Protein AF-0000000066915103 (afdb_homodimer)

Secondary structure (DSSP, 8-state):
----------------------EEEEEEEEEEEEETTEEPPS-EEEEEE---TTSPPEEEEEEE--TTSEEEEEEEEEESSPP-EEEEEEE-TT-SS-SEEEEEEEEPPGGG-B-TTS---EEEEEEETTSB-TT-EEEEEEEEPPGGG----SS--------/----------------------EEEEEEEEEEEEETTEEPPS-EEEEEE---TTSPPEEEEEEE--TTSEEEEEEEEEESSPP-EEEEEEE-TT-SS-SEEEEEEEEPPGGG-B-TTS---EEEEEEETTSB-TT-EEEEEEEEPPSTT-----S--------

pLDDT: mean 79.09, std 23.58, range [14.45, 98.88]

Solvent-accessible surface area (backbone atoms only — not comparable to full-atom values): 18703 Å² total; per-residue (Å²): 135,86,80,81,73,72,77,74,69,75,75,71,71,72,69,70,70,72,71,76,61,63,39,71,43,17,41,27,37,31,36,30,37,26,38,92,91,35,52,39,58,63,30,44,36,37,36,33,33,58,53,65,87,86,50,72,62,43,81,36,37,75,48,49,21,37,88,72,5,37,38,7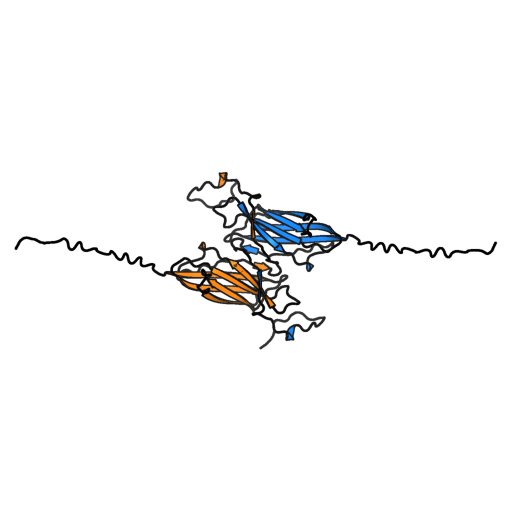0,50,60,29,59,49,76,34,71,58,83,78,47,43,32,39,38,38,37,38,56,59,86,41,86,86,49,51,41,14,40,33,39,37,38,36,53,58,68,88,46,54,38,52,72,88,56,91,54,64,44,62,48,36,35,36,28,54,52,50,36,39,61,70,12,48,49,81,35,69,89,52,55,58,75,68,77,76,66,59,80,78,91,84,87,78,91,76,89,76,94,138,137,83,82,78,72,71,79,75,65,75,76,69,70,70,71,69,70,72,70,76,61,64,41,71,42,19,41,27,36,33,37,28,36,27,39,92,90,35,51,38,58,63,30,44,34,37,37,33,34,59,52,64,85,87,50,73,62,44,80,36,39,78,46,50,22,38,88,72,5,37,39,72,50,60,29,59,49,75,34,72,60,84,76,46,42,32,39,37,38,38,39,56,58,86,40,85,85,49,50,40,14,42,33,39,36,37,36,53,58,67,85,46,53,38,52,72,89,56,93,56,66,45,62,48,35,35,34,27,53,50,49,36,40,62,71,13,48,48,83,35,68,88,52,54,57,74,64,75,76,65,58,81,80,91,85,84,75,92,70,86,67,93,84

Nearest PDB structures (foldseek):
  5izr-assembly2_B  TM=4.260E-01  e=1.790E-01  Homo sapiens
  5ixc-assembly1_A  TM=4.230E-01  e=2.007E-01  Homo sapiens
  5ixc-assembly2_B  TM=4.228E-01  e=3.171E-01  Homo sapiens
  5izr-assembly4_D  TM=4.184E-01  e=2.671E-01  Homo sapiens
  5izr-assembly3_C  TM=4.172E-01  e=3.555E-01  Homo sapiens

Organism: Strongyloides stercoralis (NCBI:txid6248)

InterPro domains:
  IPR001534 Transthyretin-like [PF01060] (30-109)
  IPR001534 Transthyretin-like [PTHR21700] (9-145)
  IPR038479 Transthyretin-like superfamily [G3DSA:2.60.40.3330] (23-137)

Sequence (326 aa):
MFLILFLIHHFFMIISSNNNTTKLQAVGAKGKLMCSGLPIVNAKIKLVDVDIYPDKNDLLGITTTDEDGFFEIRGATVEEMKIEPILKIYHHCGNVRNTCARKATFHIPSKYIHDVSKKLYFDIGTINMEIGFKNVEEKDCRHKRSLERINFKSGSYLFYDDIMFLILFLIHHFFMIISSNNNTTKLQAVGAKGKLMCSGLPIVNAKIKLVDVDIYPDKNDLLGITTTDEDGFFEIRGATVEEMKIEPILKIYHHCGNVRNTCARKATFHIPSKYIHDVSKKLYFDIGTINMEIGFKNVEEKDCRHKRSLERINFKSGSYLFYDDI

Structure (mmCIF, N/CA/C/O backbone):
data_AF-0000000066915103-model_v1
#
loop_
_entity.id
_entity.type
_entity.pdbx_description
1 polymer 'Transthyretin-like family protein'
#
loop_
_atom_site.group_PDB
_atom_site.id
_atom_site.type_symbol
_atom_site.label_atom_id
_atom_site.label_alt_id
_atom_site.label_comp_id
_atom_site.label_asym_id
_atom_site.label_entity_id
_atom_site.label_seq_id
_atom_site.pdbx_PDB_ins_code
_atom_site.Cartn_x
_atom_site.Cartn_y
_atom_site.Cartn_z
_atom_site.occupancy
_atom_site.B_iso_or_equiv
_atom_site.auth_seq_id
_atom_site.auth_comp_id
_atom_site.auth_asym_id
_atom_site.auth_atom_id
_atom_site.pdbx_PDB_model_num
ATOM 1 N N . MET A 1 1 ? 23.969 48.438 66.5 1 36.12 1 MET A N 1
ATOM 2 C CA . MET A 1 1 ? 22.953 48.562 65.5 1 36.12 1 MET A CA 1
ATOM 3 C C . MET A 1 1 ? 23.531 48.312 64.125 1 36.12 1 MET A C 1
ATOM 5 O O . MET A 1 1 ? 23.281 49.094 63.156 1 36.12 1 MET A O 1
ATOM 9 N N . PHE A 1 2 ? 24.797 47.594 63.906 1 43.31 2 PHE A N 1
ATOM 10 C CA . PHE A 1 2 ? 25.344 47.125 62.625 1 43.31 2 PHE A CA 1
ATOM 11 C C . PHE A 1 2 ? 24.281 46.406 61.812 1 43.31 2 PHE A C 1
ATOM 13 O O . PHE A 1 2 ? 23.391 45.75 62.375 1 43.31 2 PHE A O 1
ATOM 20 N N . LEU A 1 3 ? 24.109 46.812 60.469 1 41.88 3 LEU A N 1
ATOM 21 C CA . LEU A 1 3 ? 23.453 46.594 59.188 1 41.88 3 LEU A CA 1
ATOM 22 C C . LEU A 1 3 ? 23.625 45.156 58.719 1 41.88 3 LEU A C 1
ATOM 24 O O . LEU A 1 3 ? 24.75 44.719 58.406 1 41.88 3 LEU A O 1
ATOM 28 N N . ILE A 1 4 ? 23.031 44.156 59.344 1 46.78 4 ILE A N 1
ATOM 29 C CA . ILE A 1 4 ? 22.656 42.875 58.75 1 46.78 4 ILE A CA 1
ATOM 30 C C . ILE A 1 4 ? 22.062 43.125 57.344 1 46.78 4 ILE A C 1
ATOM 32 O O . ILE A 1 4 ? 20.906 43.531 57.219 1 46.78 4 ILE A O 1
ATOM 36 N N . LEU A 1 5 ? 22.703 43.938 56.5 1 44.06 5 LEU A N 1
ATOM 37 C CA . LEU A 1 5 ? 22.344 43.875 55.094 1 44.06 5 LEU A CA 1
ATOM 38 C C . LEU A 1 5 ? 22.391 42.469 54.562 1 44.06 5 LEU A C 1
ATOM 40 O O . LEU A 1 5 ? 23.469 41.875 54.375 1 44.06 5 LEU A O 1
ATOM 44 N N . PHE A 1 6 ? 21.656 41.531 55.156 1 45.53 6 PHE A N 1
ATOM 45 C CA . PHE A 1 6 ? 21.344 40.25 54.531 1 45.53 6 PHE A CA 1
ATOM 46 C C . PHE A 1 6 ? 21.047 40.438 53.031 1 45.53 6 PHE A C 1
ATOM 48 O O . PHE A 1 6 ? 20.188 41.25 52.688 1 45.53 6 PHE A O 1
ATOM 55 N N . LEU A 1 7 ? 22 40.125 52.125 1 46.38 7 LEU A N 1
ATOM 56 C CA . LEU A 1 7 ? 21.969 39.812 50.719 1 46.38 7 LEU A CA 1
ATOM 57 C C . LEU A 1 7 ? 20.734 39 50.344 1 46.38 7 LEU A C 1
ATOM 59 O O . LEU A 1 7 ? 20.594 37.844 50.781 1 46.38 7 LEU A O 1
ATOM 63 N N . ILE A 1 8 ? 19.516 39.531 50.438 1 47.72 8 ILE A N 1
ATOM 64 C CA . ILE A 1 8 ? 18.453 39 49.594 1 47.72 8 ILE A CA 1
ATOM 65 C C . ILE A 1 8 ? 19.016 38.656 48.219 1 47.72 8 ILE A C 1
ATOM 67 O O . ILE A 1 8 ? 19.359 39.562 47.438 1 47.72 8 ILE A O 1
ATOM 71 N N . HIS A 1 9 ? 19.984 37.719 48.125 1 48.88 9 HIS A N 1
ATOM 72 C CA . HIS A 1 9 ? 20.203 37.094 46.844 1 48.88 9 HIS A CA 1
ATOM 73 C C . HIS A 1 9 ? 18.875 36.875 46.094 1 48.88 9 HIS A C 1
ATOM 75 O O . HIS A 1 9 ? 17.984 36.219 46.594 1 48.88 9 HIS A O 1
ATOM 81 N N . HIS A 1 10 ? 18.391 37.906 45.406 1 47.41 10 HIS A N 1
ATOM 82 C CA . HIS A 1 10 ? 17.438 37.781 44.312 1 47.41 10 HIS A CA 1
ATOM 83 C C . HIS A 1 10 ? 17.672 36.5 43.531 1 47.41 10 HIS A C 1
ATOM 85 O O . HIS A 1 10 ? 18.656 36.375 42.781 1 47.41 10 HIS A O 1
ATOM 91 N N . PHE A 1 11 ? 17.438 35.312 44.125 1 48.38 11 PHE A N 1
ATOM 92 C CA . PHE A 1 11 ? 17.141 34.156 43.25 1 48.38 11 PHE A CA 1
ATOM 93 C C . PHE A 1 11 ? 16.25 34.594 42.094 1 48.38 11 PHE A C 1
ATOM 95 O O . PHE A 1 11 ? 15.039 34.75 42.281 1 48.38 11 PHE A O 1
ATOM 102 N N . PHE A 1 12 ? 16.734 35.5 41.25 1 45.34 12 PHE A N 1
ATOM 103 C CA . PHE A 1 12 ? 16.125 35.625 39.906 1 45.34 12 PHE A CA 1
ATOM 104 C C . PHE A 1 12 ? 15.836 34.219 39.344 1 45.34 12 PHE A C 1
ATOM 106 O O . PHE A 1 12 ? 16.75 33.531 38.906 1 45.34 12 PHE A O 1
ATOM 113 N N . MET A 1 13 ? 14.922 33.469 39.938 1 46.75 13 MET A N 1
ATOM 114 C CA . MET A 1 13 ? 14.32 32.406 39.156 1 46.75 13 MET A CA 1
ATOM 115 C C . MET A 1 13 ? 14.062 32.844 37.719 1 46.75 13 MET A C 1
ATOM 117 O O . MET A 1 13 ? 13.211 33.719 37.469 1 46.75 13 MET A O 1
ATOM 121 N N . ILE A 1 14 ? 15.062 33 36.938 1 50.22 14 ILE A N 1
ATOM 122 C CA . ILE A 1 14 ? 14.844 33 35.469 1 50.22 14 ILE A CA 1
ATOM 123 C C . ILE A 1 14 ? 13.828 31.922 35.094 1 50.22 14 ILE A C 1
ATOM 125 O O . ILE A 1 14 ? 14.102 30.719 35.25 1 50.22 14 ILE A O 1
ATOM 129 N N . ILE A 1 15 ? 12.602 32.062 35.531 1 49.97 15 ILE A N 1
ATOM 130 C CA . ILE A 1 15 ? 11.594 31.312 34.781 1 49.97 15 ILE A CA 1
ATOM 131 C C . ILE A 1 15 ? 11.891 31.375 33.281 1 49.97 15 ILE A C 1
ATOM 133 O O . ILE A 1 15 ? 11.742 32.438 32.656 1 49.97 15 ILE A O 1
ATOM 137 N N . SER A 1 16 ? 12.977 30.812 32.844 1 48.44 16 SER A N 1
ATOM 138 C CA . SER A 1 16 ? 12.969 30.516 31.422 1 48.44 16 SER A CA 1
ATOM 139 C C . SER A 1 16 ? 11.617 29.984 30.969 1 48.44 16 SER A C 1
ATOM 141 O O . SER A 1 16 ? 11.203 28.891 31.375 1 48.44 16 SER A O 1
ATOM 143 N N . SER A 1 17 ? 10.648 30.875 30.906 1 46.75 17 SER A N 1
ATOM 144 C CA . SER A 1 17 ? 9.492 30.469 30.109 1 46.75 17 SER A CA 1
ATOM 145 C C . SER A 1 17 ? 9.93 29.734 28.844 1 46.75 17 SER A C 1
ATOM 147 O O . SER A 1 17 ? 10.484 30.344 27.938 1 46.75 17 SER A O 1
ATOM 149 N N . ASN A 1 18 ? 10.57 28.656 28.969 1 48.94 18 ASN A N 1
ATOM 150 C CA . ASN A 1 18 ? 10.578 27.844 27.766 1 48.94 18 ASN A CA 1
ATOM 151 C C . ASN A 1 18 ? 9.258 27.953 27 1 48.94 18 ASN A C 1
ATOM 153 O O . ASN A 1 18 ? 8.234 27.438 27.453 1 48.94 18 ASN A O 1
ATOM 157 N N . ASN A 1 19 ? 8.898 29.062 26.5 1 48.53 19 ASN A N 1
ATOM 158 C CA . ASN A 1 19 ? 7.785 29.234 25.578 1 48.53 19 ASN A CA 1
ATOM 159 C C . ASN A 1 19 ? 7.688 28.062 24.609 1 48.53 19 ASN A C 1
ATOM 161 O O . ASN A 1 19 ? 8.445 28 23.641 1 48.53 19 ASN A O 1
ATOM 165 N N . ASN A 1 20 ? 7.582 26.906 25.109 1 56.31 20 ASN A N 1
ATOM 166 C CA . ASN A 1 20 ? 7.18 25.859 24.172 1 56.31 20 ASN A CA 1
ATOM 167 C C . ASN A 1 20 ? 6.09 26.344 23.219 1 56.31 20 ASN A C 1
ATOM 169 O O . ASN A 1 20 ? 4.938 26.531 23.625 1 56.31 20 ASN A O 1
ATOM 173 N N . THR A 1 21 ? 6.344 27.172 22.234 1 73.56 21 THR A N 1
ATOM 174 C CA . THR A 1 21 ? 5.398 27.812 21.312 1 73.56 21 THR A CA 1
ATOM 175 C C . THR A 1 21 ? 4.762 26.797 20.391 1 73.56 21 THR A C 1
ATOM 177 O O . THR A 1 21 ? 5.457 25.953 19.812 1 73.56 21 THR A O 1
ATOM 180 N N . THR A 1 22 ? 3.484 26.547 20.594 1 83.69 22 THR A N 1
ATOM 181 C CA . THR A 1 22 ? 2.664 25.766 19.672 1 83.69 22 THR A CA 1
ATOM 182 C C . THR A 1 22 ? 2.732 26.359 18.266 1 83.69 22 THR A C 1
ATOM 184 O O . THR A 1 22 ? 2.936 27.562 18.094 1 83.69 22 THR A O 1
ATOM 187 N N . LYS A 1 23 ? 2.936 25.484 17.328 1 89.94 23 LYS A N 1
ATOM 188 C CA . LYS A 1 23 ? 2.959 25.875 15.922 1 89.94 23 LYS A CA 1
ATOM 189 C C . LYS A 1 23 ? 1.813 25.234 15.156 1 89.94 23 LYS A C 1
ATOM 191 O O . LYS A 1 23 ? 1.472 24.078 15.398 1 89.94 23 LYS A O 1
ATOM 196 N N . LEU A 1 24 ? 1.21 26.078 14.25 1 94.31 24 LEU A N 1
ATOM 197 C CA . LEU A 1 24 ? 0.222 25.531 13.32 1 94.31 24 LEU A CA 1
ATOM 198 C C . LEU A 1 24 ? 0.896 24.719 12.227 1 94.31 24 LEU A C 1
ATOM 200 O O . LEU A 1 24 ? 1.775 25.219 11.523 1 94.31 24 LEU A O 1
ATOM 204 N N . GLN A 1 25 ? 0.559 23.438 12.141 1 95.62 25 GLN A N 1
ATOM 205 C CA . GLN A 1 25 ? 1.141 22.516 11.172 1 95.62 25 GLN A CA 1
ATOM 206 C C . GLN A 1 25 ? 0.065 21.922 10.273 1 95.62 25 GLN A C 1
ATOM 208 O O . GLN A 1 25 ? -0.975 21.469 10.758 1 95.62 25 GLN A O 1
ATOM 213 N N . ALA A 1 26 ? 0.309 21.969 8.945 1 97.38 26 ALA A N 1
ATOM 214 C CA . ALA A 1 26 ? -0.644 21.453 7.965 1 97.38 26 ALA A CA 1
ATOM 215 C C . ALA A 1 26 ? -0.071 20.266 7.215 1 97.38 26 ALA A C 1
ATOM 217 O O . ALA A 1 26 ? 1.149 20.109 7.125 1 97.38 26 ALA A O 1
ATOM 218 N N . VAL A 1 27 ? -0.983 19.453 6.738 1 97.88 27 VAL A N 1
ATOM 219 C CA . VAL A 1 27 ? -0.622 18.312 5.91 1 97.88 27 VAL A CA 1
ATOM 220 C C . VAL A 1 27 ? -1.77 17.984 4.957 1 97.88 27 VAL A C 1
ATOM 222 O O . VAL A 1 27 ? -2.939 18.156 5.301 1 97.88 27 VAL A O 1
ATOM 225 N N . GLY A 1 28 ? -1.438 17.547 3.758 1 97.81 28 GLY A N 1
ATOM 226 C CA . GLY A 1 28 ? -2.398 17.109 2.76 1 97.81 28 GLY A CA 1
ATOM 227 C C . GLY A 1 28 ? -2.012 15.805 2.092 1 97.81 28 GLY A C 1
ATOM 228 O O . GLY A 1 28 ? -0.837 15.438 2.08 1 97.81 28 GLY A O 1
ATOM 229 N N . ALA A 1 29 ? -2.959 15.148 1.607 1 98.5 29 ALA A N 1
ATOM 230 C CA . ALA A 1 29 ? -2.74 13.906 0.868 1 98.5 29 ALA A CA 1
ATOM 231 C C . ALA A 1 29 ? -3.76 13.75 -0.257 1 98.5 29 ALA A C 1
ATOM 233 O O . ALA A 1 29 ? -4.855 14.32 -0.195 1 98.5 29 ALA A O 1
ATOM 234 N N . LYS A 1 30 ? -3.373 13.047 -1.257 1 98.75 30 LYS A N 1
ATOM 235 C CA . LYS A 1 30 ? -4.266 12.734 -2.369 1 98.75 30 LYS A CA 1
ATOM 236 C C . LYS A 1 30 ? -3.926 11.383 -2.986 1 98.75 30 LYS A C 1
ATOM 238 O O . LYS A 1 30 ? -2.873 10.805 -2.697 1 98.75 30 LYS A O 1
ATOM 243 N N . GLY A 1 31 ? -4.805 10.875 -3.777 1 98.75 31 GLY A N 1
ATOM 244 C CA . GLY A 1 31 ? -4.59 9.617 -4.473 1 98.75 31 GLY A CA 1
ATOM 245 C C . GLY A 1 31 ? -5.848 9.078 -5.121 1 98.75 31 GLY A C 1
ATOM 246 O O . GLY A 1 31 ? -6.887 9.734 -5.125 1 98.75 31 GLY A O 1
ATOM 247 N N . LYS A 1 32 ? -5.652 7.926 -5.738 1 98.88 32 LYS A N 1
ATOM 248 C CA . LYS A 1 32 ? -6.746 7.215 -6.391 1 98.88 32 LYS A CA 1
ATOM 249 C C . LYS A 1 32 ? -6.824 5.766 -5.914 1 98.88 32 LYS A C 1
ATOM 251 O O . LYS A 1 32 ? -5.805 5.078 -5.832 1 98.88 32 LYS A O 1
ATOM 256 N N . LEU A 1 33 ? -8.016 5.375 -5.582 1 98.62 33 LEU A N 1
ATOM 257 C CA . LEU A 1 33 ? -8.25 4.016 -5.109 1 98.62 33 LEU A CA 1
ATOM 258 C C . LEU A 1 33 ? -9.039 3.211 -6.137 1 98.62 33 LEU A C 1
ATOM 260 O O . LEU A 1 33 ? -10.078 3.67 -6.629 1 98.62 33 LEU A O 1
ATOM 264 N N . MET A 1 34 ? -8.516 2.074 -6.418 1 98.44 34 MET A N 1
ATOM 265 C CA . MET A 1 34 ? -9.133 1.179 -7.391 1 98.44 34 MET A CA 1
ATOM 266 C C . MET A 1 34 ? -9.453 -0.172 -6.762 1 98.44 34 MET A C 1
ATOM 268 O O . MET A 1 34 ? -8.891 -0.531 -5.73 1 98.44 34 MET A O 1
ATOM 272 N N . CYS A 1 35 ? -10.344 -0.91 -7.406 1 96.75 35 CYS A N 1
ATOM 273 C CA . CYS A 1 35 ? -10.68 -2.289 -7.066 1 96.75 35 CYS A CA 1
ATOM 274 C C . CYS A 1 35 ? -10.93 -3.113 -8.328 1 96.75 35 CYS A C 1
ATOM 276 O O . CYS A 1 35 ? -11.953 -2.945 -8.992 1 96.75 35 CYS A O 1
ATOM 278 N N . SER A 1 36 ? -9.992 -4.016 -8.617 1 91.81 36 SER A N 1
ATOM 279 C CA . SER A 1 36 ? -10.109 -4.887 -9.781 1 91.81 36 SER A CA 1
ATOM 280 C C . SER A 1 36 ? -10.312 -4.078 -11.062 1 91.81 36 SER A C 1
ATOM 282 O O . SER A 1 36 ? -11.203 -4.383 -11.859 1 91.81 36 SER A O 1
ATOM 284 N N . GLY A 1 37 ? -9.562 -2.975 -11.125 1 92.94 37 GLY A N 1
ATOM 285 C CA . GLY A 1 37 ? -9.562 -2.188 -12.352 1 92.94 37 GLY A CA 1
ATOM 286 C C . GLY A 1 37 ? -10.625 -1.104 -12.367 1 92.94 37 GLY A C 1
ATOM 287 O O . GLY A 1 37 ? -10.656 -0.275 -13.281 1 92.94 37 GLY A O 1
ATOM 288 N N . LEU A 1 38 ? -11.438 -1.087 -11.359 1 96.38 38 LEU A N 1
ATOM 289 C CA . LEU A 1 38 ? -12.5 -0.084 -11.289 1 96.38 38 LEU A CA 1
ATOM 290 C C . LEU A 1 38 ? -12.25 0.88 -10.133 1 96.38 38 LEU A C 1
ATOM 292 O O . LEU A 1 38 ? -11.727 0.486 -9.086 1 96.38 38 LEU A O 1
ATOM 296 N N . PRO A 1 39 ? -12.766 2.141 -10.289 1 98.25 39 PRO A N 1
ATOM 297 C CA . PRO A 1 39 ? -12.609 3.094 -9.188 1 98.25 39 PRO A CA 1
ATOM 298 C C . PRO A 1 39 ? -13.461 2.732 -7.969 1 98.25 39 PRO A C 1
ATOM 300 O O . PRO A 1 39 ? -14.586 2.244 -8.117 1 98.25 39 PRO A O 1
ATOM 303 N N . ILE A 1 40 ? -12.898 2.846 -6.812 1 96.75 40 ILE A N 1
ATOM 304 C CA . ILE A 1 40 ? -13.703 2.748 -5.598 1 96.75 40 ILE A CA 1
ATOM 305 C C . ILE A 1 40 ? -14.391 4.086 -5.324 1 96.75 40 ILE A C 1
ATOM 307 O O . ILE A 1 40 ? -13.727 5.086 -5.051 1 96.75 40 ILE A O 1
ATOM 311 N N . VAL A 1 41 ? -15.625 4.066 -5.316 1 96.19 41 VAL A N 1
ATOM 312 C CA . VAL A 1 41 ? -16.406 5.277 -5.098 1 96.19 41 VAL A CA 1
ATOM 313 C C . VAL A 1 41 ? -16.891 5.32 -3.652 1 96.19 41 VAL A C 1
ATOM 315 O O . VAL A 1 41 ? -17.297 4.297 -3.094 1 96.19 41 VAL A O 1
ATOM 318 N N . ASN A 1 42 ? -16.781 6.469 -2.973 1 94.62 42 ASN A N 1
ATOM 319 C CA . ASN A 1 42 ? -17.328 6.754 -1.647 1 94.62 42 ASN A CA 1
ATOM 320 C C . ASN A 1 42 ? -16.562 5.996 -0.56 1 94.62 42 ASN A C 1
ATOM 322 O O . ASN A 1 42 ? -17.156 5.605 0.452 1 94.62 42 ASN A O 1
ATOM 326 N N . ALA A 1 43 ? -15.367 5.652 -0.845 1 95.38 43 ALA A N 1
ATOM 327 C CA . ALA A 1 43 ? -14.531 5.215 0.268 1 95.38 43 ALA A CA 1
ATOM 328 C C . ALA A 1 43 ? -14.266 6.359 1.241 1 95.38 43 ALA A C 1
ATOM 330 O O . ALA A 1 43 ? -13.93 7.473 0.826 1 95.38 43 ALA A O 1
ATOM 331 N N . LYS A 1 44 ? -14.359 6.074 2.469 1 96.12 44 LYS A N 1
ATOM 332 C CA . LYS A 1 44 ? -14.117 7.09 3.49 1 96.12 44 LYS A CA 1
ATOM 333 C C . LYS A 1 44 ? -12.633 7.211 3.803 1 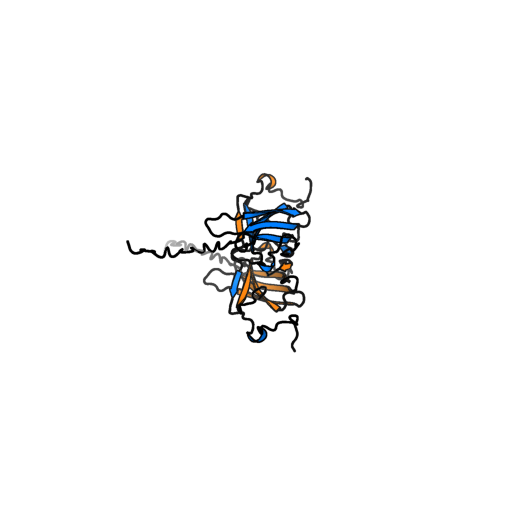96.12 44 LYS A C 1
ATOM 335 O O . LYS A 1 44 ? -11.945 6.203 3.996 1 96.12 44 LYS A O 1
ATOM 340 N N . ILE A 1 45 ? -12.156 8.445 3.82 1 97.75 45 ILE A N 1
ATOM 341 C CA . ILE A 1 45 ? -10.766 8.742 4.125 1 97.75 45 ILE A CA 1
ATOM 342 C C . ILE A 1 45 ? -10.688 9.688 5.324 1 97.75 45 ILE A C 1
ATOM 344 O O . ILE A 1 45 ? -11.336 10.727 5.344 1 97.75 45 ILE A O 1
ATOM 348 N N . LYS A 1 46 ? -9.914 9.305 6.277 1 97.06 46 LYS A N 1
ATOM 349 C CA . LYS A 1 46 ? -9.648 10.172 7.418 1 97.06 46 LYS A CA 1
ATOM 350 C C . LYS A 1 46 ? -8.172 10.539 7.5 1 97.06 46 LYS A C 1
ATOM 352 O O . LYS A 1 46 ? -7.301 9.68 7.348 1 97.06 46 LYS A O 1
ATOM 357 N N . LEU A 1 47 ? -7.953 11.766 7.645 1 98.06 47 LEU A N 1
ATOM 358 C CA . LEU A 1 47 ? -6.633 12.289 7.988 1 98.06 47 LEU A CA 1
ATOM 359 C C . LEU A 1 47 ? -6.523 12.547 9.484 1 98.06 47 LEU A C 1
ATOM 361 O O . LEU A 1 47 ? -7.328 13.289 10.055 1 98.06 47 LEU A O 1
ATOM 365 N N . VAL A 1 48 ? -5.5 11.891 10.094 1 96.5 48 VAL A N 1
ATOM 366 C CA . VAL A 1 48 ? -5.43 11.898 11.547 1 96.5 48 VAL A CA 1
ATOM 367 C C . VAL A 1 48 ? -4 12.188 11.992 1 96.5 48 VAL A C 1
ATOM 369 O O . VAL A 1 48 ? -3.043 11.672 11.414 1 96.5 48 VAL A O 1
ATOM 372 N N . ASP A 1 49 ? -3.83 13.023 12.992 1 96.06 49 ASP A N 1
ATOM 373 C CA . ASP A 1 49 ? -2.555 13.164 13.688 1 96.06 49 ASP A CA 1
ATOM 374 C C . ASP A 1 49 ? -2.48 12.234 14.898 1 96.06 49 ASP A C 1
ATOM 376 O O . ASP A 1 49 ? -3.322 12.305 15.797 1 96.06 49 ASP A O 1
ATOM 380 N N . VAL A 1 50 ? -1.481 11.359 14.852 1 92.69 50 VAL A N 1
ATOM 381 C CA . VAL A 1 50 ? -1.332 10.375 15.914 1 92.69 50 VAL A CA 1
ATOM 382 C C . VAL A 1 50 ? -0.597 11.008 17.094 1 92.69 50 VAL A C 1
ATOM 384 O O . VAL A 1 50 ? 0.469 11.602 16.922 1 92.69 50 VAL A O 1
ATOM 387 N N . ASP A 1 51 ? -1.104 10.82 18.25 1 87.5 51 ASP A N 1
ATOM 388 C CA . ASP A 1 51 ? -0.49 11.344 19.469 1 87.5 51 ASP A CA 1
ATOM 389 C C . ASP A 1 51 ? -0.049 10.211 20.391 1 87.5 51 ASP A C 1
ATOM 391 O O . ASP A 1 51 ? -0.406 9.047 20.172 1 87.5 51 ASP A O 1
ATOM 395 N N . ILE A 1 52 ? 0.787 10.609 21.25 1 76.62 52 ILE A N 1
ATOM 396 C CA . ILE A 1 52 ? 1.24 9.664 22.266 1 76.62 52 ILE A CA 1
ATOM 397 C C . ILE A 1 52 ? 0.205 9.57 23.391 1 76.62 52 ILE A C 1
ATOM 399 O O . ILE A 1 52 ? -0.355 10.578 23.812 1 76.62 52 ILE A O 1
ATOM 403 N N . TYR A 1 53 ? -0.081 8.266 23.766 1 71 53 TYR A N 1
ATOM 404 C CA . TYR A 1 53 ? -0.975 8.086 24.906 1 71 53 TYR A CA 1
ATOM 405 C C . TYR A 1 53 ? -0.528 8.938 26.094 1 71 53 TYR A C 1
ATOM 407 O O . TYR A 1 53 ? 0.668 9.039 26.375 1 71 53 TYR A O 1
ATOM 415 N N . PRO A 1 54 ? -1.51 9.602 26.734 1 76.12 54 PRO A N 1
ATOM 416 C CA . PRO A 1 54 ? -2.965 9.453 26.828 1 76.12 54 PRO A CA 1
ATOM 417 C C . PRO A 1 54 ? -3.709 10.398 25.875 1 76.12 54 PRO A C 1
ATOM 419 O O . PRO A 1 54 ? -4.941 10.383 25.828 1 76.12 54 PRO A O 1
ATOM 422 N N . ASP A 1 55 ? -2.957 11.18 25.234 1 70.81 55 ASP A N 1
ATOM 423 C CA . ASP A 1 55 ? -3.633 12.125 24.344 1 70.81 55 ASP A CA 1
ATOM 424 C C . ASP A 1 55 ? -4.355 11.406 23.219 1 70.81 55 ASP A C 1
ATOM 426 O O . ASP A 1 55 ? -3.875 10.383 22.719 1 70.81 55 ASP A O 1
ATOM 430 N N . LYS A 1 56 ? -5.551 11.891 22.984 1 80.56 56 LYS A N 1
ATOM 431 C CA . LYS A 1 56 ? -6.312 11.328 21.875 1 80.56 56 LYS A CA 1
ATOM 432 C C . LYS A 1 56 ? -5.781 11.828 20.531 1 80.56 56 LYS A C 1
ATOM 434 O O . LYS A 1 56 ? -5.324 12.969 20.422 1 80.56 56 LYS A O 1
ATOM 439 N N . ASN A 1 57 ? -5.859 10.953 19.516 1 88.5 57 ASN A N 1
ATOM 440 C CA . ASN A 1 57 ? -5.543 11.359 18.141 1 88.5 57 ASN A CA 1
ATOM 441 C C . ASN A 1 57 ? -6.438 12.5 17.672 1 88.5 57 ASN A C 1
ATOM 443 O O . ASN A 1 57 ? -7.613 12.562 18.047 1 88.5 57 ASN A O 1
ATOM 447 N N . ASP A 1 58 ? -5.852 13.438 16.875 1 90.25 58 ASP A N 1
ATOM 448 C CA . ASP A 1 58 ? -6.609 14.555 16.328 1 90.25 58 ASP A CA 1
ATOM 449 C C . ASP A 1 58 ? -7.094 14.25 14.906 1 90.25 58 ASP A C 1
ATOM 451 O O . ASP A 1 58 ? -6.301 13.852 14.047 1 90.25 58 ASP A O 1
ATOM 455 N N . LEU A 1 59 ? -8.391 14.398 14.758 1 95.12 59 LEU A N 1
ATOM 456 C CA . LEU A 1 59 ? -8.945 14.32 13.414 1 95.12 59 LEU A CA 1
ATOM 457 C C . LEU A 1 59 ? -8.695 15.609 12.641 1 95.12 59 LEU A C 1
ATOM 459 O O . LEU A 1 59 ? -9.188 16.672 13.023 1 95.12 59 LEU A O 1
ATOM 463 N N . LEU A 1 60 ? -7.945 15.453 11.547 1 97.06 60 LEU A N 1
ATOM 464 C CA . LEU A 1 60 ? -7.586 16.625 10.773 1 97.06 60 LEU A CA 1
ATOM 465 C C . LEU A 1 60 ? -8.57 16.844 9.625 1 97.06 60 LEU A C 1
ATOM 467 O O . LEU A 1 60 ? -8.727 17.969 9.148 1 97.06 60 LEU A O 1
ATOM 471 N N . GLY A 1 61 ? -9.156 15.805 9.117 1 97.44 61 GLY A N 1
ATOM 472 C CA . GLY A 1 61 ? -10.109 15.914 8.023 1 97.44 61 GLY A CA 1
ATOM 473 C C . GLY A 1 61 ? -10.742 14.594 7.648 1 97.44 61 GLY A C 1
ATOM 474 O O . GLY A 1 61 ? -10.258 13.531 8.039 1 97.44 61 GLY A O 1
ATOM 475 N N . ILE A 1 62 ? -11.906 14.711 6.973 1 97.81 62 ILE A N 1
ATOM 476 C CA . ILE A 1 62 ? -12.625 13.562 6.426 1 97.81 62 ILE A CA 1
ATOM 477 C C . ILE A 1 62 ? -13.062 13.867 4.992 1 97.81 62 ILE A C 1
ATOM 479 O O . ILE A 1 62 ? -13.516 14.969 4.695 1 97.81 62 ILE A O 1
ATOM 483 N N . THR A 1 63 ? -12.875 12.93 4.141 1 98.25 63 THR A N 1
ATOM 484 C CA . THR A 1 63 ? -13.383 13.031 2.779 1 98.25 63 THR A CA 1
ATOM 485 C C . THR A 1 63 ? -13.773 11.656 2.238 1 98.25 63 THR A C 1
ATOM 487 O O . THR A 1 63 ? -13.727 10.664 2.967 1 98.25 63 THR A O 1
ATOM 490 N N . THR A 1 64 ? -14.289 11.602 1.011 1 97.62 64 THR A N 1
ATOM 491 C CA . THR A 1 64 ? -14.594 10.367 0.307 1 97.62 64 THR A CA 1
ATOM 492 C C . THR A 1 64 ? -14.047 10.406 -1.118 1 97.62 64 THR A C 1
ATOM 494 O O . THR A 1 64 ? -13.789 11.477 -1.661 1 97.62 64 THR A O 1
ATOM 497 N N . THR A 1 65 ? -13.82 9.281 -1.611 1 98.31 65 THR A N 1
ATOM 498 C CA . THR A 1 65 ? -13.414 9.211 -3.01 1 98.31 65 THR A CA 1
ATOM 499 C C . THR A 1 65 ? -14.578 9.57 -3.93 1 98.31 65 THR A C 1
ATOM 501 O O . THR A 1 65 ? -15.742 9.344 -3.588 1 98.31 65 THR A O 1
ATOM 504 N N . ASP A 1 66 ? -14.188 10.078 -5.066 1 98.44 66 ASP A N 1
ATOM 505 C CA . ASP A 1 66 ? -15.195 10.484 -6.039 1 98.44 66 ASP A CA 1
ATOM 506 C C . ASP A 1 66 ? -15.438 9.383 -7.074 1 98.44 66 ASP A C 1
ATOM 508 O O . ASP A 1 66 ? -15.07 8.227 -6.852 1 98.44 66 ASP A O 1
ATOM 512 N N . GLU A 1 67 ? -16.078 9.664 -8.203 1 97.94 67 GLU A N 1
ATOM 513 C CA . GLU A 1 67 ? -16.484 8.695 -9.219 1 97.94 67 GLU A CA 1
ATOM 514 C C . GLU A 1 67 ? -15.273 8.078 -9.914 1 97.94 67 GLU A C 1
ATOM 516 O O . GLU A 1 67 ? -15.375 7.008 -10.516 1 97.94 67 GLU A O 1
ATOM 521 N N . ASP A 1 68 ? -14.172 8.773 -9.828 1 98.38 68 ASP A N 1
ATOM 522 C CA . ASP A 1 68 ? -12.953 8.258 -10.445 1 98.38 68 ASP A CA 1
ATOM 523 C C . ASP A 1 68 ? -12.07 7.559 -9.414 1 98.38 68 ASP A C 1
ATOM 525 O O . ASP A 1 68 ? -10.953 7.152 -9.719 1 98.38 68 ASP A O 1
ATOM 529 N N . GLY A 1 69 ? -12.539 7.457 -8.18 1 98.75 69 GLY A N 1
ATOM 530 C CA . GLY A 1 69 ? -11.75 6.875 -7.105 1 98.75 69 GLY A CA 1
ATOM 531 C C . GLY A 1 69 ? -10.742 7.844 -6.512 1 98.75 69 GLY A C 1
ATOM 532 O O . GLY A 1 69 ? -9.875 7.441 -5.738 1 98.75 69 GLY A O 1
ATOM 533 N N . PHE A 1 70 ? -10.867 9.062 -6.906 1 98.88 70 PHE A N 1
ATOM 534 C CA . PHE A 1 70 ? -9.906 10.078 -6.508 1 98.88 70 PHE A CA 1
ATOM 535 C C . PHE A 1 70 ? -10.32 10.734 -5.195 1 98.88 70 PHE A C 1
ATOM 537 O O . PHE A 1 70 ? -11.508 10.938 -4.945 1 98.88 70 PHE A O 1
ATOM 544 N N . PHE A 1 71 ? -9.336 11.117 -4.363 1 98.81 71 PHE A N 1
ATOM 545 C CA . PHE A 1 71 ? -9.578 11.922 -3.174 1 98.81 71 PHE A CA 1
ATOM 546 C C . PHE A 1 71 ? -8.469 12.953 -2.98 1 98.81 71 PHE A C 1
ATOM 548 O O . PHE A 1 71 ? -7.344 12.75 -3.441 1 98.81 71 PHE A O 1
ATOM 555 N N . GLU A 1 72 ? -8.766 13.984 -2.404 1 98.69 72 GLU A N 1
ATOM 556 C CA . GLU A 1 72 ? -7.871 15.016 -1.898 1 98.69 72 GLU A CA 1
ATOM 557 C C . GLU A 1 72 ? -8.32 15.508 -0.525 1 98.69 72 GLU A C 1
ATOM 559 O O . GLU A 1 72 ? -9.5 15.789 -0.317 1 98.69 72 GLU A O 1
ATOM 564 N N . ILE A 1 73 ? -7.371 15.57 0.421 1 98.44 73 ILE A N 1
ATOM 565 C CA . ILE A 1 73 ? -7.715 15.961 1.783 1 98.44 73 ILE A CA 1
ATOM 566 C C . ILE A 1 73 ? -6.582 16.781 2.387 1 98.44 73 ILE A C 1
ATOM 568 O O . ILE A 1 73 ? -5.41 16.562 2.074 1 98.44 73 ILE A O 1
ATOM 572 N N . ARG A 1 74 ? -6.934 17.672 3.127 1 97.75 74 ARG A N 1
ATOM 573 C CA . ARG A 1 74 ? -5.984 18.531 3.824 1 97.75 74 ARG A CA 1
ATOM 574 C C . ARG A 1 74 ? -6.508 18.938 5.199 1 97.75 74 ARG A C 1
ATOM 576 O O . ARG A 1 74 ? -7.719 19.047 5.402 1 97.75 74 ARG A O 1
ATOM 583 N N . GLY A 1 75 ? -5.59 19.031 6.121 1 97.44 75 GLY A N 1
ATOM 584 C CA . GLY A 1 75 ? -5.934 19.453 7.469 1 97.44 75 GLY A CA 1
ATOM 585 C C . GLY A 1 75 ? -4.766 20.078 8.211 1 97.44 75 GLY A C 1
ATOM 586 O O . GLY A 1 75 ? -3.629 20.047 7.742 1 97.44 75 GLY A O 1
ATOM 587 N N . ALA A 1 76 ? -5.102 20.719 9.305 1 95.94 76 ALA A N 1
ATOM 588 C CA . ALA A 1 76 ? -4.078 21.375 10.109 1 95.94 76 ALA A CA 1
ATOM 589 C C . ALA A 1 76 ? -4.434 21.328 11.594 1 95.94 76 ALA A C 1
ATOM 591 O O . ALA A 1 76 ? -5.59 21.094 11.953 1 95.94 76 ALA A O 1
ATOM 592 N N . THR A 1 77 ? -3.445 21.422 12.398 1 94.19 77 THR A N 1
ATOM 593 C CA . THR A 1 77 ? -3.646 21.5 13.844 1 94.19 77 THR A CA 1
ATOM 594 C C . THR A 1 77 ? -2.496 22.234 14.508 1 94.19 77 THR A C 1
ATOM 596 O O . THR A 1 77 ? -1.412 22.359 13.938 1 94.19 77 THR A O 1
ATOM 599 N N . VAL A 1 78 ? -2.799 22.766 15.711 1 92.25 78 VAL A N 1
ATOM 600 C CA . VAL A 1 78 ? -1.774 23.438 16.516 1 92.25 78 VAL A CA 1
ATOM 601 C C . VAL A 1 78 ? -1.135 22.422 17.469 1 92.25 78 VAL A C 1
ATOM 603 O O . VAL A 1 78 ? -1.833 21.766 18.234 1 92.25 78 VAL A O 1
ATOM 606 N N . GLU A 1 79 ? 0.104 22.266 17.297 1 89.25 79 GLU A N 1
ATOM 607 C CA . GLU A 1 79 ? 0.822 21.312 18.156 1 89.25 79 GLU A CA 1
ATOM 608 C C . GLU A 1 79 ? 2.188 21.875 18.562 1 89.25 79 GLU A C 1
ATOM 610 O O . GLU A 1 79 ? 2.775 22.672 17.828 1 89.25 79 GLU A O 1
ATOM 615 N N . GLU A 1 80 ? 2.693 21.359 19.703 1 86.25 80 GLU A N 1
ATOM 616 C CA . GLU A 1 80 ? 4.035 21.734 20.141 1 86.25 80 GLU A CA 1
ATOM 617 C C . GLU A 1 80 ? 5.102 20.938 19.391 1 86.25 80 GLU A C 1
ATOM 619 O O . GLU A 1 80 ? 6.109 21.516 18.953 1 86.25 80 GLU A O 1
ATOM 624 N N . MET A 1 81 ? 4.766 19.672 19.312 1 88.5 81 MET A N 1
ATOM 625 C CA . MET A 1 81 ? 5.691 18.797 18.594 1 88.5 81 MET A CA 1
ATOM 626 C C . MET A 1 81 ? 5.227 18.578 17.156 1 88.5 81 MET A C 1
ATOM 628 O O . MET A 1 81 ? 4.109 18.969 16.797 1 88.5 81 MET A O 1
ATOM 632 N N . LYS A 1 82 ? 6.09 18.062 16.469 1 92.44 82 LYS A N 1
ATOM 633 C CA . LYS A 1 82 ? 5.75 17.719 15.094 1 92.44 82 LYS A CA 1
ATOM 634 C C . LYS A 1 82 ? 4.621 16.703 15.031 1 92.44 82 LYS A C 1
ATOM 636 O O . LYS A 1 82 ? 4.641 15.711 15.766 1 92.44 82 LYS A O 1
ATOM 641 N N . ILE A 1 83 ? 3.699 16.984 14.125 1 94.25 83 ILE A N 1
ATOM 642 C CA . ILE A 1 83 ? 2.586 16.047 14.008 1 94.25 83 ILE A CA 1
ATOM 643 C C . ILE A 1 83 ? 3.053 14.773 13.32 1 94.25 83 ILE A C 1
ATOM 645 O O . ILE A 1 83 ? 4.066 14.781 12.617 1 94.25 83 ILE A O 1
ATOM 649 N N . GLU A 1 84 ? 2.377 13.617 13.492 1 94.81 84 GLU A N 1
ATOM 650 C CA . GLU A 1 84 ? 2.576 12.328 12.836 1 94.81 84 GLU A CA 1
ATOM 651 C C . GLU A 1 84 ? 1.323 11.891 12.078 1 94.81 84 GLU A C 1
ATOM 653 O O . GLU A 1 84 ? 0.581 11.023 12.547 1 94.81 84 GLU A O 1
ATOM 658 N N . PRO A 1 85 ? 1.167 12.461 10.906 1 97 85 PRO A N 1
ATOM 659 C CA . PRO A 1 85 ? -0.092 12.25 10.195 1 97 85 PRO A CA 1
ATOM 660 C C . PRO A 1 85 ? -0.19 10.852 9.578 1 97 85 PRO A C 1
ATOM 662 O O . PRO A 1 85 ? 0.807 10.32 9.086 1 97 85 PRO A O 1
ATOM 665 N N . ILE A 1 86 ? -1.398 10.297 9.617 1 96.56 86 ILE A N 1
ATOM 666 C CA . ILE A 1 86 ? -1.714 9.039 8.945 1 96.56 86 ILE A CA 1
ATOM 667 C C . ILE A 1 86 ? -3.006 9.188 8.148 1 96.56 86 ILE A C 1
ATOM 669 O O . ILE A 1 86 ? -3.857 10.016 8.477 1 96.56 86 ILE A O 1
ATOM 673 N N . LEU A 1 87 ? -3.066 8.383 7.09 1 96.81 87 LEU A N 1
ATOM 674 C CA . LEU A 1 87 ? -4.301 8.211 6.332 1 96.81 87 LEU A CA 1
ATOM 675 C C . LEU A 1 87 ? -4.988 6.902 6.707 1 96.81 87 LEU A C 1
ATOM 677 O O . LEU A 1 87 ? -4.363 5.84 6.684 1 96.81 87 LEU A O 1
ATOM 681 N N . LYS A 1 88 ? -6.195 7.016 7.051 1 95.19 88 LYS A N 1
ATOM 682 C CA . LYS A 1 88 ? -7.043 5.836 7.207 1 95.19 88 LYS A CA 1
ATOM 683 C C . LYS A 1 88 ? -8.039 5.715 6.059 1 95.19 88 LYS A C 1
ATOM 685 O O . LYS A 1 88 ? -8.805 6.645 5.793 1 95.19 88 LYS A O 1
ATOM 690 N N . ILE A 1 89 ? -7.965 4.629 5.461 1 96.12 89 ILE A N 1
ATOM 691 C CA . ILE A 1 89 ? -8.82 4.363 4.309 1 96.12 89 ILE A CA 1
ATOM 692 C C . ILE A 1 89 ? -9.773 3.213 4.625 1 96.12 89 ILE A C 1
ATOM 694 O O . ILE A 1 89 ? -9.336 2.1 4.926 1 96.12 89 ILE A O 1
ATOM 698 N N . TYR A 1 90 ? -11.055 3.482 4.539 1 92.81 90 TYR A N 1
ATOM 699 C CA . TYR A 1 90 ? -12.094 2.484 4.777 1 92.81 90 TYR A CA 1
ATOM 700 C C . TYR A 1 90 ? -12.766 2.076 3.469 1 92.81 90 TYR A C 1
ATOM 702 O O . TYR A 1 90 ? -13.312 2.92 2.754 1 92.81 90 TYR A O 1
ATOM 710 N N . HIS A 1 91 ? -12.734 0.845 3.223 1 92.06 91 HIS A N 1
ATOM 711 C CA . HIS A 1 91 ? -13.289 0.372 1.959 1 92.06 91 HIS A CA 1
ATOM 712 C C . HIS A 1 91 ? -13.773 -1.07 2.074 1 92.06 91 HIS A C 1
ATOM 714 O O . HIS A 1 91 ? -13.547 -1.723 3.098 1 92.06 91 HIS A O 1
ATOM 720 N N . HIS A 1 92 ? -14.406 -1.566 0.996 1 90.12 92 HIS A N 1
ATOM 721 C CA . HIS A 1 92 ? -14.977 -2.91 1.021 1 90.12 92 HIS A CA 1
ATOM 722 C C . HIS A 1 92 ? -14.461 -3.744 -0.15 1 90.12 92 HIS A C 1
ATOM 724 O O . HIS A 1 92 ? -15.07 -4.758 -0.505 1 90.12 92 HIS A O 1
ATOM 730 N N . CYS A 1 93 ? -13.43 -3.277 -0.75 1 91.75 93 CYS A N 1
ATOM 731 C CA . CYS A 1 93 ? -12.852 -3.996 -1.881 1 91.75 93 CYS A CA 1
ATOM 732 C C . CYS A 1 93 ? -12.469 -5.418 -1.486 1 91.75 93 CYS A C 1
ATOM 734 O O . CYS A 1 93 ? -11.758 -5.621 -0.503 1 91.75 93 CYS A O 1
ATOM 736 N N . GLY A 1 94 ? -12.898 -6.395 -2.26 1 83.88 94 GLY A N 1
ATOM 737 C CA . GLY A 1 94 ? -12.539 -7.789 -2.043 1 83.88 94 GLY A CA 1
ATOM 738 C C . GLY A 1 94 ? -13.297 -8.422 -0.892 1 83.88 94 GLY A C 1
ATOM 739 O O . GLY A 1 94 ? -13.094 -9.602 -0.586 1 83.88 94 GLY A O 1
ATOM 740 N N . ASN A 1 95 ? -14.016 -7.684 -0.109 1 72.06 95 ASN A N 1
ATOM 741 C CA . ASN A 1 95 ? -14.742 -8.172 1.063 1 72.06 95 ASN A CA 1
ATOM 742 C C . ASN A 1 95 ? -16.172 -8.57 0.715 1 72.06 95 ASN A C 1
ATOM 744 O O . ASN A 1 95 ? -17.125 -7.891 1.104 1 72.06 95 ASN A O 1
ATOM 748 N N . VAL A 1 96 ? -16.328 -9.648 0.079 1 62.69 96 VAL A N 1
ATOM 749 C CA . VAL A 1 96 ? -17.656 -10.016 -0.425 1 62.69 96 VAL A CA 1
ATOM 750 C C . VAL A 1 96 ? -18.516 -10.539 0.722 1 62.69 96 VAL A C 1
ATOM 752 O O . VAL A 1 96 ? -19.734 -10.336 0.73 1 62.69 96 VAL A O 1
ATOM 755 N N . ARG A 1 97 ? -17.875 -11.047 1.712 1 63.97 97 ARG A N 1
ATOM 756 C CA . ARG A 1 97 ? -18.719 -11.742 2.68 1 63.97 97 ARG A CA 1
ATOM 757 C C . ARG A 1 97 ? -18.828 -10.945 3.977 1 63.97 97 ARG A C 1
ATOM 759 O O . ARG A 1 97 ? -19.719 -11.203 4.789 1 63.97 97 ARG A O 1
ATOM 766 N N . ASN A 1 98 ? -18.031 -9.984 4.133 1 69.38 98 ASN A N 1
ATOM 767 C CA . ASN A 1 98 ? -17.984 -9.266 5.402 1 69.38 98 ASN A CA 1
ATOM 768 C C . ASN A 1 98 ? -18.609 -7.879 5.277 1 69.38 98 ASN A C 1
ATOM 770 O O . ASN A 1 98 ? -18.375 -7.176 4.289 1 69.38 98 ASN A O 1
ATOM 774 N N . THR A 1 99 ? -19.406 -7.566 6.262 1 79.69 99 THR A N 1
ATOM 775 C CA . THR A 1 99 ? -20.031 -6.246 6.27 1 79.69 99 THR A CA 1
ATOM 776 C C . THR A 1 99 ? -19.062 -5.195 6.812 1 79.69 99 THR A C 1
ATOM 778 O O . THR A 1 99 ? -19.25 -3.998 6.57 1 79.69 99 THR A O 1
ATOM 781 N N . CYS A 1 100 ? -18.109 -5.691 7.492 1 86.38 100 CYS A N 1
ATOM 782 C CA . CYS A 1 100 ? -17.156 -4.73 8.055 1 86.38 100 CYS A CA 1
ATOM 783 C C . CYS A 1 100 ? -16.219 -4.203 6.984 1 86.38 100 CYS A C 1
ATOM 785 O O . CYS A 1 100 ? -15.828 -4.938 6.07 1 86.38 100 CYS A O 1
ATOM 787 N N . ALA A 1 101 ? -15.906 -2.957 7.16 1 89.12 101 ALA A N 1
ATOM 788 C CA . ALA A 1 101 ? -14.961 -2.371 6.215 1 89.12 101 ALA A CA 1
ATOM 789 C C . ALA A 1 101 ? -13.539 -2.867 6.484 1 89.12 101 ALA A C 1
ATOM 791 O O . ALA A 1 101 ? -13.195 -3.197 7.621 1 89.12 101 ALA A O 1
ATOM 792 N N . ARG A 1 102 ? -12.797 -2.982 5.434 1 90.31 102 ARG A N 1
ATOM 793 C CA . ARG A 1 102 ? -11.344 -3.025 5.559 1 90.31 102 ARG A CA 1
ATOM 794 C C . ARG A 1 102 ? -10.773 -1.639 5.84 1 90.31 102 ARG A C 1
ATOM 796 O O . ARG A 1 102 ? -11.195 -0.655 5.227 1 90.31 102 ARG A O 1
ATOM 803 N N . LYS A 1 103 ? -9.883 -1.554 6.77 1 91.75 103 LYS A N 1
ATOM 804 C CA . LYS A 1 103 ? -9.219 -0.298 7.109 1 91.75 103 LYS A CA 1
ATOM 805 C C . LYS A 1 103 ? -7.719 -0.378 6.848 1 91.75 103 LYS A C 1
ATOM 807 O O . LYS A 1 103 ? -7.012 -1.162 7.488 1 91.75 103 LYS A O 1
ATOM 812 N N . ALA A 1 104 ? -7.246 0.379 5.891 1 94.12 104 ALA A N 1
ATOM 813 C CA . ALA A 1 104 ? -5.816 0.517 5.629 1 94.12 104 ALA A CA 1
ATOM 814 C C . ALA A 1 104 ? -5.27 1.81 6.227 1 94.12 104 ALA A C 1
ATOM 816 O O . ALA A 1 104 ? -5.887 2.869 6.098 1 94.12 104 ALA A O 1
ATOM 817 N N . THR A 1 105 ? -4.113 1.741 6.863 1 94.56 105 THR A N 1
ATOM 818 C CA . THR A 1 105 ? -3.473 2.906 7.469 1 94.56 105 THR A CA 1
ATOM 819 C C . THR A 1 105 ? -2.139 3.203 6.793 1 94.56 105 THR A C 1
ATOM 821 O O . THR A 1 105 ? -1.245 2.354 6.766 1 94.56 105 THR A O 1
ATOM 824 N N . PHE A 1 106 ? -2.033 4.379 6.199 1 96.12 106 PHE A N 1
ATOM 825 C CA . PHE A 1 106 ? -0.807 4.809 5.539 1 96.12 106 PHE A CA 1
ATOM 826 C C . PHE A 1 106 ? -0.154 5.953 6.305 1 96.12 106 PHE A C 1
ATOM 828 O O . PHE A 1 106 ? -0.781 6.988 6.539 1 96.12 106 PHE A O 1
ATOM 835 N N . HIS A 1 107 ? 1.108 5.797 6.672 1 95 107 HIS A N 1
ATOM 836 C CA . HIS A 1 107 ? 1.839 6.879 7.324 1 95 107 HIS A CA 1
ATOM 837 C C . HIS A 1 107 ? 2.369 7.879 6.301 1 95 107 HIS A C 1
ATOM 839 O O . HIS A 1 107 ? 2.9 7.484 5.258 1 95 107 HIS A O 1
ATOM 845 N N . ILE A 1 108 ? 2.234 9.086 6.598 1 96 108 ILE A N 1
ATOM 846 C CA . ILE A 1 108 ? 2.693 10.164 5.727 1 96 108 ILE A CA 1
ATOM 847 C C . ILE A 1 108 ? 4.055 10.664 6.203 1 96 108 ILE A C 1
ATOM 849 O O . ILE A 1 108 ? 4.227 10.992 7.379 1 96 108 ILE A O 1
ATOM 853 N N . PRO A 1 109 ? 5.023 10.781 5.332 1 94.69 109 PRO A N 1
ATOM 854 C CA . PRO A 1 109 ? 6.344 11.273 5.73 1 94.69 109 PRO A CA 1
ATOM 855 C C . PRO A 1 109 ? 6.309 12.711 6.254 1 94.69 109 PRO A C 1
ATOM 857 O O . PRO A 1 109 ? 5.547 13.531 5.742 1 94.69 109 PRO A O 1
ATOM 860 N N . SER A 1 110 ? 7.215 13.023 7.105 1 93.56 110 SER A N 1
ATOM 861 C CA . SER A 1 110 ? 7.238 14.312 7.785 1 93.56 110 SER A CA 1
ATOM 862 C C . SER A 1 110 ? 7.551 15.445 6.809 1 93.56 110 SER A C 1
ATOM 864 O O . SER A 1 110 ? 7.188 16.594 7.051 1 93.56 110 SER A O 1
ATOM 866 N N . LYS A 1 111 ? 8.188 15.164 5.746 1 93.25 111 LYS A N 1
ATOM 867 C CA . LYS A 1 111 ? 8.57 16.203 4.797 1 93.25 111 LYS A CA 1
ATOM 868 C C . LYS A 1 111 ? 7.348 16.844 4.148 1 93.25 111 LYS A C 1
ATOM 870 O O . LYS A 1 111 ? 7.449 17.891 3.498 1 93.25 111 LYS A O 1
ATOM 875 N N . TYR A 1 112 ? 6.242 16.234 4.332 1 95.94 112 TYR A N 1
ATOM 876 C CA . TYR A 1 112 ? 5.031 16.781 3.734 1 95.94 112 TYR A CA 1
ATOM 877 C C . TYR A 1 112 ? 4.289 17.688 4.723 1 95.94 112 TYR A C 1
ATOM 879 O O . TYR A 1 112 ? 3.27 18.281 4.383 1 95.94 112 TYR A O 1
ATOM 887 N N . ILE A 1 113 ? 4.723 17.766 5.91 1 96.38 113 ILE A N 1
ATOM 888 C CA . ILE A 1 113 ? 4.191 18.719 6.883 1 96.38 113 ILE A CA 1
ATOM 889 C C . ILE A 1 113 ? 4.695 20.125 6.559 1 96.38 113 ILE A C 1
ATOM 891 O O . ILE A 1 113 ? 5.891 20.312 6.32 1 96.38 113 ILE A O 1
ATOM 895 N N . HIS A 1 114 ? 3.76 21.062 6.547 1 94.94 114 HIS A N 1
ATOM 896 C CA . HIS A 1 114 ? 4.141 22.391 6.086 1 94.94 114 HIS A CA 1
ATOM 897 C C . HIS A 1 114 ? 3.283 23.469 6.742 1 94.94 114 HIS A C 1
ATOM 899 O O . HIS A 1 114 ? 2.346 23.156 7.477 1 94.94 114 HIS A O 1
ATOM 905 N N . ASP A 1 115 ? 3.715 24.672 6.434 1 91.81 115 ASP A N 1
ATOM 906 C CA . ASP A 1 115 ? 2.918 25.828 6.855 1 91.81 115 ASP A CA 1
ATOM 907 C C . ASP A 1 115 ? 1.599 25.891 6.094 1 91.81 115 ASP A C 1
ATOM 909 O O . ASP A 1 115 ? 1.543 25.547 4.91 1 91.81 115 ASP A O 1
ATOM 913 N N . VAL A 1 116 ? 0.595 26.375 6.746 1 89.25 116 VAL A N 1
ATOM 914 C CA . VAL A 1 116 ? -0.762 26.375 6.211 1 89.25 116 VAL A CA 1
ATOM 915 C C . VAL A 1 116 ? -0.797 27.188 4.914 1 89.25 116 VAL A C 1
ATOM 917 O O . VAL A 1 116 ? -1.666 26.969 4.066 1 89.25 116 VAL A O 1
ATOM 920 N N . SER A 1 117 ? 0.1 28.062 4.762 1 89.5 117 SER A N 1
ATOM 921 C CA . SER A 1 117 ? 0.113 28.922 3.578 1 89.5 117 SER A CA 1
ATOM 922 C C . SER A 1 117 ? 0.525 28.141 2.336 1 89.5 117 SER A C 1
ATOM 924 O O . SER A 1 117 ? 0.229 28.547 1.211 1 89.5 117 SER A O 1
ATOM 926 N N . LYS A 1 118 ? 1.18 27.047 2.572 1 87.12 118 LYS A N 1
ATOM 927 C CA . LYS A 1 118 ? 1.62 26.219 1.46 1 87.12 118 LYS A CA 1
ATOM 928 C C . LYS A 1 118 ? 0.596 25.125 1.15 1 87.12 118 LYS A C 1
ATOM 930 O O . LYS A 1 118 ? -0.143 24.688 2.037 1 87.12 118 LYS A O 1
ATOM 935 N N . LYS A 1 119 ? 0.444 24.859 -0.147 1 89.5 119 LYS A N 1
ATOM 936 C CA . LYS A 1 119 ? -0.43 23.766 -0.568 1 89.5 119 LYS A CA 1
ATOM 937 C C . LYS A 1 119 ? 0.379 22.594 -1.129 1 89.5 119 LYS A C 1
ATOM 939 O O . LYS A 1 119 ? 0.645 22.547 -2.332 1 89.5 119 LYS A O 1
ATOM 944 N N . LEU A 1 120 ? 0.833 21.734 -0.199 1 94 120 LEU A N 1
ATOM 945 C CA . LEU A 1 120 ? 1.604 20.547 -0.53 1 94 120 LEU A CA 1
ATOM 946 C C . LEU A 1 120 ? 0.811 19.281 -0.212 1 94 120 LEU A C 1
ATOM 948 O O . LEU A 1 120 ? 0.169 19.188 0.837 1 94 120 LEU A O 1
ATOM 952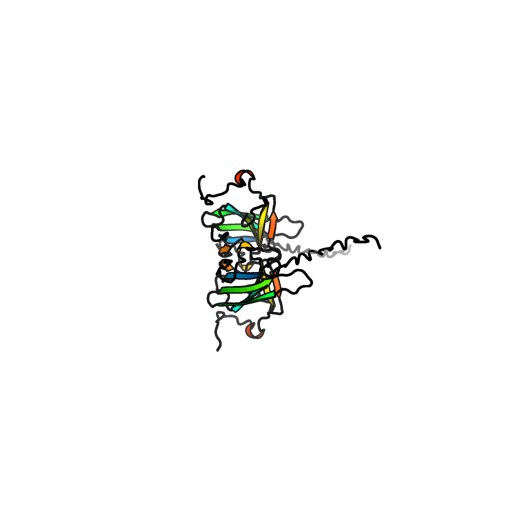 N N . TYR A 1 121 ? 0.806 18.391 -1.201 1 97.12 121 TYR A N 1
ATOM 953 C CA . TYR A 1 121 ? 0.071 17.141 -1.002 1 97.12 121 TYR A CA 1
ATOM 954 C C . TYR A 1 121 ? 0.99 15.938 -1.149 1 97.12 121 TYR A C 1
ATOM 956 O O . TYR A 1 121 ? 1.82 15.891 -2.061 1 97.12 121 TYR A O 1
ATOM 964 N N . PHE A 1 122 ? 0.91 15.062 -0.207 1 97.75 122 PHE A N 1
ATOM 965 C CA . PHE A 1 122 ? 1.467 13.719 -0.376 1 97.75 122 PHE A CA 1
ATOM 966 C C . PHE A 1 122 ? 0.595 12.883 -1.306 1 97.75 122 PHE A C 1
ATOM 968 O O . PHE A 1 122 ? -0.557 12.586 -0.984 1 97.75 122 PHE A O 1
ATOM 975 N N . ASP A 1 123 ? 1.123 12.477 -2.443 1 98.62 123 ASP A N 1
ATOM 976 C CA . ASP A 1 123 ? 0.386 11.68 -3.416 1 98.62 123 ASP A CA 1
ATOM 977 C C . ASP A 1 123 ? 0.701 10.188 -3.256 1 98.62 123 ASP A C 1
ATOM 979 O O . ASP A 1 123 ? 1.822 9.758 -3.525 1 98.62 123 ASP A O 1
ATOM 983 N N . ILE A 1 124 ? -0.337 9.438 -2.906 1 98.12 124 ILE A N 1
ATOM 984 C CA . ILE A 1 124 ? -0.085 8.023 -2.643 1 98.12 124 ILE A CA 1
ATOM 985 C C . ILE A 1 124 ? -0.063 7.246 -3.957 1 98.12 124 ILE A C 1
ATOM 987 O O . ILE A 1 124 ? 0.368 6.094 -3.998 1 98.12 124 ILE A O 1
ATOM 991 N N . GLY A 1 125 ? -0.484 7.867 -5.031 1 98.31 125 GLY A N 1
ATOM 992 C CA . GLY A 1 125 ? -0.579 7.191 -6.316 1 98.31 125 GLY A CA 1
ATOM 993 C C . GLY A 1 125 ? -1.952 6.602 -6.582 1 98.31 125 GLY A C 1
ATOM 994 O O . GLY A 1 125 ? -2.965 7.164 -6.156 1 98.31 125 GLY A O 1
ATOM 995 N N . THR A 1 126 ? -2 5.637 -7.465 1 98.75 126 THR A N 1
ATOM 996 C CA . THR A 1 126 ? -3.186 4.852 -7.789 1 98.75 126 THR A CA 1
ATOM 997 C C . THR A 1 126 ? -3.043 3.422 -7.273 1 98.75 126 THR A C 1
ATOM 999 O O . THR A 1 126 ? -2.27 2.635 -7.82 1 98.75 126 THR A O 1
ATOM 1002 N N . ILE A 1 127 ? -3.805 3.078 -6.293 1 98.12 127 ILE A N 1
ATOM 1003 C CA . ILE A 1 127 ? -3.574 1.816 -5.598 1 98.12 127 ILE A CA 1
ATOM 1004 C C . ILE A 1 127 ? -4.773 0.89 -5.801 1 98.12 127 ILE A C 1
ATOM 1006 O O . ILE A 1 127 ? -5.922 1.302 -5.621 1 98.12 127 ILE A O 1
ATOM 1010 N N . ASN A 1 128 ? -4.465 -0.327 -6.191 1 98.19 128 ASN A N 1
ATOM 1011 C CA . ASN A 1 128 ? -5.469 -1.384 -6.172 1 98.19 128 ASN A CA 1
ATOM 1012 C C . ASN A 1 128 ? -5.672 -1.937 -4.762 1 98.19 128 ASN A C 1
ATOM 1014 O O . ASN A 1 128 ? -4.82 -2.66 -4.246 1 98.19 128 ASN A O 1
ATOM 1018 N N . MET A 1 129 ? -6.832 -1.72 -4.23 1 96.19 129 MET A N 1
ATOM 1019 C CA . MET A 1 129 ? -7.078 -2.006 -2.818 1 96.19 129 MET A CA 1
ATOM 1020 C C . MET A 1 129 ? -7.422 -3.477 -2.613 1 96.19 129 MET A C 1
ATOM 1022 O O . MET A 1 129 ? -7.699 -3.902 -1.49 1 96.19 129 MET A O 1
ATOM 1026 N N . GLU A 1 130 ? -7.348 -4.246 -3.684 1 95.19 130 GLU A N 1
ATOM 1027 C CA . GLU A 1 130 ? -7.441 -5.691 -3.498 1 95.19 130 GLU A CA 1
ATOM 1028 C C . GLU A 1 130 ? -6.211 -6.238 -2.779 1 95.19 130 GLU A C 1
ATOM 1030 O O . GLU A 1 130 ? -6.227 -7.363 -2.277 1 95.19 130 GLU A O 1
ATOM 1035 N N . ILE A 1 131 ? -5.168 -5.402 -2.854 1 94.31 131 ILE A N 1
ATOM 1036 C CA . ILE A 1 131 ? -3.943 -5.789 -2.158 1 94.31 131 ILE A CA 1
ATOM 1037 C C . ILE A 1 131 ? -4.262 -6.148 -0.71 1 94.31 131 ILE A C 1
ATOM 1039 O O . ILE A 1 131 ? -4.969 -5.41 -0.021 1 94.31 131 ILE A O 1
ATOM 1043 N N . GLY A 1 132 ? -3.832 -7.281 -0.27 1 88.88 132 GLY A N 1
ATOM 1044 C CA . GLY A 1 132 ? -3.82 -7.547 1.16 1 88.88 132 GLY A CA 1
ATOM 1045 C C . GLY A 1 132 ? -2.641 -6.918 1.875 1 88.88 132 GLY A C 1
ATOM 1046 O O . GLY A 1 132 ? -1.489 -7.277 1.618 1 88.88 132 GLY A O 1
ATOM 1047 N N . PHE A 1 133 ? -2.91 -6.043 2.799 1 85.81 133 PHE A N 1
ATOM 1048 C CA . PHE A 1 133 ? -1.858 -5.273 3.455 1 85.81 133 PHE A CA 1
ATOM 1049 C C . PHE A 1 133 ? -1.536 -5.859 4.824 1 85.81 133 PHE A C 1
ATOM 1051 O O . PHE A 1 133 ? -1.007 -5.164 5.695 1 85.81 133 PHE A O 1
ATOM 1058 N N . LYS A 1 134 ? -1.81 -6.965 5.105 1 77.81 134 LYS A N 1
ATOM 1059 C CA . LYS A 1 134 ? -1.541 -7.512 6.43 1 77.81 134 LYS A CA 1
ATOM 1060 C C . LYS A 1 134 ? -0.041 -7.582 6.703 1 77.81 134 LYS A C 1
ATOM 1062 O O . LYS A 1 134 ? 0.706 -8.195 5.938 1 77.81 134 LYS A O 1
ATOM 1067 N N . ASN A 1 135 ? 0.402 -6.898 7.781 1 75 135 ASN A N 1
ATOM 1068 C CA . ASN A 1 135 ? 1.805 -6.895 8.18 1 75 135 ASN A CA 1
ATOM 1069 C C . ASN A 1 135 ? 2.727 -6.629 6.992 1 75 135 ASN A C 1
ATOM 1071 O O . ASN A 1 135 ? 3.67 -7.383 6.754 1 75 135 ASN A O 1
ATOM 1075 N N . VAL A 1 136 ? 2.621 -5.543 6.383 1 79.19 136 VAL A N 1
ATOM 1076 C CA . VAL A 1 136 ? 3.158 -5.324 5.047 1 79.19 136 VAL A CA 1
ATOM 1077 C C . VAL A 1 136 ? 4.613 -4.871 5.141 1 79.19 136 VAL A C 1
ATOM 1079 O O . VAL A 1 136 ? 5.406 -5.109 4.227 1 79.19 136 VAL A O 1
ATOM 1082 N N . GLU A 1 137 ? 5.148 -4.277 6.234 1 82.88 137 GLU A N 1
ATOM 1083 C CA . GLU A 1 137 ? 6.48 -3.695 6.078 1 82.88 137 GLU A CA 1
ATOM 1084 C C . GLU A 1 137 ? 7.406 -4.129 7.211 1 82.88 137 GLU A C 1
ATOM 1086 O O . GLU A 1 137 ? 7.008 -4.137 8.375 1 82.88 137 GLU A O 1
ATOM 1091 N N . GLU A 1 138 ? 8.648 -4.492 6.789 1 78.88 138 GLU A N 1
ATOM 1092 C CA . GLU A 1 138 ? 9.773 -4.746 7.684 1 78.88 138 GLU A CA 1
ATOM 1093 C C . GLU A 1 138 ? 11.086 -4.289 7.055 1 78.88 138 GLU A C 1
ATOM 1095 O O . GLU A 1 138 ? 11.141 -3.975 5.867 1 78.88 138 GLU A O 1
ATOM 1100 N N . LYS A 1 139 ? 12.094 -4.113 7.949 1 78.19 139 LYS A N 1
ATOM 1101 C CA . LYS A 1 139 ? 13.453 -3.861 7.48 1 78.19 139 LYS A CA 1
ATOM 1102 C C . LYS A 1 139 ? 14.156 -5.164 7.109 1 78.19 139 LYS A C 1
ATOM 1104 O O . LYS A 1 139 ? 14.031 -6.168 7.816 1 78.19 139 LYS A O 1
ATOM 1109 N N . ASP A 1 140 ? 14.836 -5.152 5.926 1 81.69 140 ASP A N 1
ATOM 1110 C CA . ASP A 1 140 ? 15.578 -6.328 5.484 1 81.69 140 ASP A CA 1
ATOM 1111 C C . ASP A 1 140 ? 17.016 -5.969 5.141 1 81.69 140 ASP A C 1
ATOM 1113 O O . ASP A 1 140 ? 17.281 -5.41 4.078 1 81.69 140 ASP A O 1
ATOM 1117 N N . CYS A 1 141 ? 17.938 -6.352 5.98 1 80.31 141 CYS A N 1
ATOM 1118 C CA . CYS A 1 141 ? 19.344 -5.953 5.82 1 80.31 141 CYS A CA 1
ATOM 1119 C C . CYS A 1 141 ? 20.094 -6.949 4.945 1 80.31 141 CYS A C 1
ATOM 1121 O O . CYS A 1 141 ? 21.297 -6.797 4.723 1 80.31 141 CYS A O 1
ATOM 1123 N N . ARG A 1 142 ? 19.469 -7.949 4.461 1 76.25 142 ARG A N 1
ATOM 1124 C CA . ARG A 1 142 ? 20.078 -8.812 3.457 1 76.25 142 ARG A CA 1
ATOM 1125 C C . ARG A 1 142 ? 20.141 -8.117 2.104 1 76.25 142 ARG A C 1
ATOM 1127 O O . ARG A 1 142 ? 20.906 -8.516 1.229 1 76.25 142 ARG A O 1
ATOM 1134 N N . HIS A 1 143 ? 19.266 -7.188 1.953 1 72.5 143 HIS A N 1
ATOM 1135 C CA . HIS A 1 143 ? 19.266 -6.371 0.745 1 72.5 143 HIS A CA 1
ATOM 1136 C C . HIS A 1 143 ? 19.75 -4.953 1.034 1 72.5 143 HIS A C 1
ATOM 1138 O O . HIS A 1 143 ? 18.938 -4.047 1.238 1 72.5 143 HIS A O 1
ATOM 1144 N N . LYS A 1 144 ? 21.141 -4.82 1.131 1 68.81 144 LYS A N 1
ATOM 1145 C CA . LYS A 1 144 ? 21.766 -3.555 1.51 1 68.81 144 LYS A CA 1
ATOM 1146 C C . LYS A 1 144 ? 22.266 -2.797 0.283 1 68.81 144 LYS A C 1
ATOM 1148 O O . LYS A 1 144 ? 22.656 -3.408 -0.711 1 68.81 144 LYS A O 1
ATOM 1153 N N . ARG A 1 145 ? 22.047 -1.455 0.384 1 65.31 145 ARG A N 1
ATOM 1154 C CA . ARG A 1 145 ? 22.719 -0.628 -0.623 1 65.31 145 ARG A CA 1
ATOM 1155 C C . ARG A 1 145 ? 24.172 -0.385 -0.262 1 65.31 145 ARG A C 1
ATOM 1157 O O . ARG A 1 145 ? 24.547 -0.411 0.915 1 65.31 145 ARG A O 1
ATOM 1164 N N . SER A 1 146 ? 25.172 -0.476 -1.24 1 58.78 146 SER A N 1
ATOM 1165 C CA . SER A 1 146 ? 26.594 -0.251 -1.004 1 58.78 146 SER A CA 1
ATOM 1166 C C . SER A 1 146 ? 26.844 1.112 -0.368 1 58.78 146 SER A C 1
ATOM 1168 O O . SER A 1 146 ? 26.109 2.066 -0.628 1 58.78 146 SER A O 1
ATOM 1170 N N . LEU A 1 147 ? 27.391 1.203 0.776 1 52.16 147 LEU A N 1
ATOM 1171 C CA . LEU A 1 147 ? 27.812 2.387 1.52 1 52.16 147 LEU A CA 1
ATOM 1172 C C . LEU A 1 147 ? 28.469 3.41 0.592 1 52.16 147 LEU A C 1
ATOM 1174 O O . LEU A 1 147 ? 28.484 4.605 0.9 1 52.16 147 LEU A O 1
ATOM 1178 N N . GLU A 1 148 ? 29.281 3.109 -0.386 1 45.34 148 GLU A N 1
ATOM 1179 C CA . GLU A 1 148 ? 30.047 4.129 -1.101 1 45.34 148 GLU A CA 1
ATOM 1180 C C . GLU A 1 148 ? 29.156 5.266 -1.572 1 45.34 148 GLU A C 1
ATOM 1182 O O . GLU A 1 148 ? 29.562 6.43 -1.564 1 45.34 148 GLU A O 1
ATOM 1187 N N . ARG A 1 149 ? 28.062 4.996 -2.084 1 40.34 149 ARG A N 1
ATOM 1188 C CA . ARG A 1 149 ? 27.328 6.105 -2.686 1 40.34 149 ARG A CA 1
ATOM 1189 C C . ARG A 1 149 ? 26.641 6.949 -1.618 1 40.34 149 ARG A C 1
ATOM 1191 O O . ARG A 1 149 ? 25.922 7.891 -1.938 1 40.34 149 ARG A O 1
ATOM 1198 N N . ILE A 1 150 ? 26.703 6.492 -0.395 1 38.56 150 ILE A N 1
ATOM 1199 C CA . ILE A 1 150 ? 26.094 7.398 0.57 1 38.56 150 ILE A CA 1
ATOM 1200 C C . ILE A 1 150 ? 26.969 8.633 0.751 1 38.56 150 ILE A C 1
ATOM 1202 O O . ILE A 1 150 ? 27.609 8.805 1.795 1 38.56 150 ILE A O 1
ATOM 1206 N N . ASN A 1 151 ? 27.922 8.906 -0.102 1 34.19 151 ASN A N 1
ATOM 1207 C CA . ASN A 1 151 ? 28.562 10.195 0.126 1 34.19 151 ASN A CA 1
ATOM 1208 C C . ASN A 1 151 ? 27.547 11.32 0.233 1 34.19 151 ASN A C 1
ATOM 1210 O O . ASN A 1 151 ? 26.672 11.453 -0.624 1 34.19 151 ASN A O 1
ATOM 1214 N N . PHE A 1 152 ? 27.375 11.906 1.342 1 30.77 152 PHE A N 1
ATOM 1215 C CA . PHE A 1 152 ? 26.719 13.148 1.712 1 30.77 152 PHE A CA 1
ATOM 1216 C C . PHE A 1 152 ? 27.047 14.258 0.723 1 30.77 152 PHE A C 1
ATOM 1218 O O . PHE A 1 152 ? 27.781 15.195 1.057 1 30.77 152 PHE A O 1
ATOM 1225 N N . LYS A 1 153 ? 27.516 14.203 -0.6 1 32.12 153 LYS A N 1
ATOM 1226 C CA . LYS A 1 153 ? 27.672 15.523 -1.197 1 32.12 153 LYS A CA 1
ATOM 1227 C C . LYS A 1 153 ? 26.406 16.359 -0.987 1 32.12 153 LYS A C 1
ATOM 1229 O O . LYS A 1 153 ? 25.297 15.828 -0.98 1 32.12 153 LYS A O 1
ATOM 1234 N N . SER A 1 154 ? 26.375 17.844 -0.798 1 29.95 154 SER A N 1
ATOM 1235 C CA . SER A 1 154 ? 25.625 19.078 -0.987 1 29.95 154 SER A CA 1
ATOM 1236 C C . SER A 1 154 ? 24.688 18.969 -2.191 1 29.95 154 SER A C 1
ATOM 1238 O O . SER A 1 154 ? 23.5 19.281 -2.092 1 29.95 154 SER A O 1
ATOM 1240 N N . GLY A 1 155 ? 25.219 19.375 -3.635 1 27.84 155 GLY A N 1
ATOM 1241 C CA . GLY A 1 155 ? 24.531 19.906 -4.801 1 27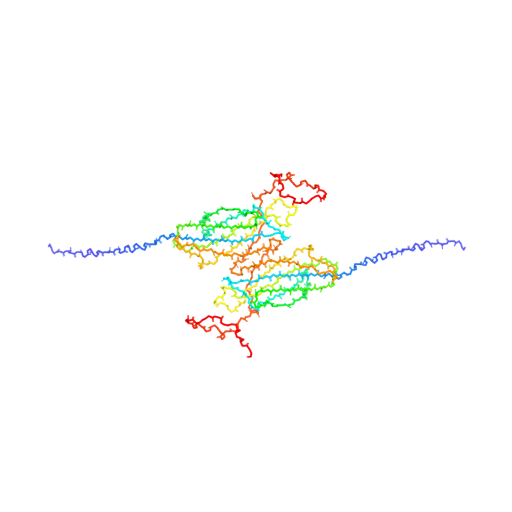.84 155 GLY A CA 1
ATOM 1242 C C . GLY A 1 155 ? 23.719 18.859 -5.543 1 27.84 155 GLY A C 1
ATOM 1243 O O . GLY A 1 155 ? 22.656 19.172 -6.082 1 27.84 155 GLY A O 1
ATOM 1244 N N . SER A 1 156 ? 24.484 17.891 -6.473 1 27.69 156 SER A N 1
ATOM 1245 C CA . SER A 1 156 ? 23.922 17.328 -7.699 1 27.69 156 SER A CA 1
ATOM 1246 C C . SER A 1 156 ? 22.875 16.266 -7.395 1 27.69 156 SER A C 1
ATOM 1248 O O . SER A 1 156 ? 22.906 15.656 -6.328 1 27.69 156 SER A O 1
ATOM 1250 N N . TYR A 1 157 ? 21.953 15.969 -8.531 1 26.44 157 TYR A N 1
ATOM 1251 C CA . TYR A 1 157 ? 20.797 15.156 -8.898 1 26.44 157 TYR A CA 1
ATOM 1252 C C . TYR A 1 157 ? 21.172 13.68 -8.945 1 26.44 157 TYR A C 1
ATOM 1254 O O . TYR A 1 157 ? 22.266 13.32 -9.359 1 26.44 157 TYR A O 1
ATOM 1262 N N . LEU A 1 158 ? 20.828 12.828 -8.211 1 28.78 158 LEU A N 1
ATOM 1263 C CA . LEU A 1 158 ? 20.875 11.375 -8.211 1 28.78 158 LEU A CA 1
ATOM 1264 C C . LEU A 1 158 ? 20.797 10.828 -9.633 1 28.78 158 LEU A C 1
ATOM 1266 O O . LEU A 1 158 ? 19.719 10.789 -10.227 1 28.78 158 LEU A O 1
ATOM 1270 N N . PHE A 1 159 ? 21.906 11.055 -10.531 1 24.7 159 PHE A N 1
ATOM 1271 C CA . PHE A 1 159 ? 22.094 10.383 -11.812 1 24.7 159 PHE A CA 1
ATOM 1272 C C . PHE A 1 159 ? 22.156 8.867 -11.625 1 24.7 159 PHE A C 1
ATOM 1274 O O . PHE A 1 159 ? 22.703 8.391 -10.633 1 24.7 159 PHE A O 1
ATOM 1281 N N . TYR A 1 160 ? 21.375 7.973 -12.484 1 24.92 160 TYR A N 1
ATOM 1282 C CA . TYR A 1 160 ? 21.219 6.605 -12.969 1 24.92 160 TYR A CA 1
ATOM 1283 C C . TYR A 1 160 ? 22.469 6.16 -13.727 1 24.92 160 TYR A C 1
ATOM 1285 O O . TYR A 1 160 ? 22.375 5.707 -14.875 1 24.92 160 TYR A O 1
ATOM 1293 N N . ASP A 1 161 ? 23.688 6.535 -13.828 1 20.91 161 ASP A N 1
ATOM 1294 C CA . ASP A 1 161 ? 24.719 6.113 -14.773 1 20.91 161 ASP A CA 1
ATOM 1295 C C . ASP A 1 161 ? 25.031 4.629 -14.609 1 20.91 161 ASP A C 1
ATOM 1297 O O . ASP A 1 161 ? 25.047 3.877 -15.586 1 20.91 161 ASP A O 1
ATOM 1301 N N . ASP A 1 162 ? 26.359 4.008 -14.266 1 18.97 162 ASP A N 1
ATOM 1302 C CA . ASP A 1 162 ? 27.422 3.27 -14.953 1 18.97 162 ASP A CA 1
ATOM 1303 C C . ASP A 1 162 ? 27.047 1.8 -15.125 1 18.97 162 ASP A C 1
ATOM 1305 O O . ASP A 1 162 ? 26.469 1.189 -14.219 1 18.97 162 ASP A O 1
ATOM 1309 N N . ILE A 1 163 ? 27.844 1.175 -16.578 1 16.88 163 ILE A N 1
ATOM 1310 C CA . ILE A 1 163 ? 28.75 0.706 -17.625 1 16.88 163 ILE A CA 1
ATOM 1311 C C . ILE A 1 163 ? 30.078 0.286 -17 1 16.88 163 ILE A C 1
ATOM 1313 O O . ILE A 1 163 ? 30.625 1.003 -16.156 1 16.88 163 ILE A O 1
ATOM 1317 N N . MET B 1 1 ? -16.469 -84.062 4.598 1 37.97 1 MET B N 1
ATOM 1318 C CA . MET B 1 1 ? -15.719 -83.188 3.678 1 37.97 1 MET B CA 1
ATOM 1319 C C . MET B 1 1 ? -16.516 -81.938 3.303 1 37.97 1 MET B C 1
ATOM 1321 O O . MET B 1 1 ? -16.391 -81.438 2.189 1 37.97 1 MET B O 1
ATOM 1325 N N . PHE B 1 2 ? -17.672 -81.5 4.125 1 41.22 2 PHE B N 1
ATOM 1326 C CA . PHE B 1 2 ? -18.469 -80.312 3.973 1 41.22 2 PHE B CA 1
ATOM 1327 C C . PHE B 1 2 ? -17.562 -79.062 3.775 1 41.22 2 PHE B C 1
ATOM 1329 O O . PHE B 1 2 ? -16.391 -79.125 4.137 1 41.22 2 PHE B O 1
ATOM 1336 N N . LEU B 1 3 ? -18.234 -77.875 3.174 1 41.5 3 LEU B N 1
ATOM 1337 C CA . LEU B 1 3 ? -18.203 -76.562 2.539 1 41.5 3 LEU B CA 1
ATOM 1338 C C . LEU B 1 3 ? -17.672 -75.5 3.502 1 41.5 3 LEU B C 1
ATOM 1340 O O . LEU B 1 3 ? -18.422 -75 4.352 1 41.5 3 LEU B O 1
ATOM 1344 N N . ILE B 1 4 ? -16.703 -75.812 4.27 1 46.12 4 ILE B N 1
ATOM 1345 C CA . ILE B 1 4 ? -16.047 -74.625 4.832 1 46.12 4 ILE B CA 1
ATOM 1346 C C . ILE B 1 4 ? -15.727 -73.625 3.721 1 46.12 4 ILE B C 1
ATOM 1348 O O . ILE B 1 4 ? -14.711 -73.75 3.029 1 46.12 4 ILE B O 1
ATOM 1352 N N . LEU B 1 5 ? -16.594 -73.438 2.686 1 44.31 5 LEU B N 1
ATOM 1353 C CA . LEU B 1 5 ? -16.469 -72.25 1.857 1 44.31 5 LEU B CA 1
ATOM 1354 C C . LEU B 1 5 ? -16.469 -71 2.715 1 44.31 5 LEU B C 1
ATOM 1356 O O . LEU B 1 5 ? -17.516 -70.5 3.15 1 44.31 5 LEU B O 1
ATOM 1360 N N . PHE B 1 6 ? -15.789 -71 3.846 1 44.09 6 PHE B N 1
ATOM 1361 C CA . PHE B 1 6 ? -15.602 -69.688 4.492 1 44.09 6 PHE B CA 1
ATOM 1362 C C . PHE B 1 6 ? -15.305 -68.625 3.463 1 44.09 6 PHE B C 1
ATOM 1364 O O . PHE B 1 6 ? -14.555 -68.812 2.514 1 44.09 6 PHE B O 1
ATOM 1371 N N . LEU B 1 7 ? -16.125 -67.438 3.461 1 45.59 7 LEU B N 1
ATOM 1372 C CA . LEU B 1 7 ? -16.219 -66.062 2.986 1 45.59 7 LEU B CA 1
ATOM 1373 C C . LEU B 1 7 ? -14.867 -65.375 3.096 1 45.59 7 LEU B C 1
ATOM 1375 O O . LEU B 1 7 ? -14.406 -65.062 4.199 1 45.59 7 LEU B O 1
ATOM 1379 N N . ILE B 1 8 ? -13.781 -65.812 2.504 1 48.16 8 ILE B N 1
ATOM 1380 C CA . ILE B 1 8 ? -12.781 -64.812 2.178 1 48.16 8 ILE B CA 1
ATOM 1381 C C . ILE B 1 8 ? -13.469 -63.531 1.689 1 48.16 8 ILE B C 1
ATOM 1383 O O . ILE B 1 8 ? -14.016 -63.5 0.584 1 48.16 8 ILE B O 1
ATOM 1387 N N . HIS B 1 9 ? -14.375 -62.969 2.521 1 49.28 9 HIS B N 1
ATOM 1388 C CA . HIS B 1 9 ? -14.711 -61.562 2.273 1 49.28 9 HIS B CA 1
ATOM 1389 C C . HIS B 1 9 ? -13.484 -60.781 1.806 1 49.28 9 HIS B C 1
ATOM 1391 O O . HIS B 1 9 ? -12.469 -60.75 2.504 1 49.28 9 HIS B O 1
ATOM 1397 N N . HIS B 1 10 ? -13.242 -60.75 0.498 1 48.12 10 HIS B N 1
ATOM 1398 C CA . HIS B 1 10 ? -12.461 -59.75 -0.196 1 48.12 10 HIS B CA 1
ATOM 1399 C C . HIS B 1 10 ? -12.609 -58.375 0.472 1 48.12 10 HIS B C 1
ATOM 1401 O O . HIS B 1 10 ? -13.68 -57.75 0.398 1 48.12 10 HIS B O 1
ATOM 1407 N N . PHE B 1 11 ? -12.102 -58.188 1.717 1 48.03 11 PHE B N 1
ATOM 1408 C CA . PHE B 1 11 ? -11.773 -56.812 2.072 1 48.03 11 PHE B CA 1
ATOM 1409 C C . PHE B 1 11 ? -11.156 -56.062 0.887 1 48.03 11 PHE B C 1
ATOM 1411 O O . PHE B 1 11 ? -9.969 -56.25 0.593 1 48.03 11 PHE B O 1
ATOM 1418 N N . PHE B 1 12 ? -11.906 -55.969 -0.234 1 45.44 12 PHE B N 1
ATOM 1419 C CA . PHE B 1 12 ? -11.562 -54.938 -1.188 1 45.44 12 PHE B CA 1
ATOM 1420 C C . PHE B 1 12 ? -11.188 -53.625 -0.465 1 45.44 12 PHE B C 1
ATOM 1422 O O . PHE B 1 12 ? -12.055 -52.938 0.057 1 45.44 12 PHE B O 1
ATOM 1429 N N . MET B 1 13 ? -10.102 -53.688 0.306 1 46.56 13 MET B N 1
ATOM 1430 C CA . MET B 1 13 ? -9.516 -52.375 0.599 1 46.56 13 MET B CA 1
ATOM 1431 C C . MET B 1 13 ? -9.578 -51.469 -0.624 1 46.56 13 MET B C 1
ATOM 1433 O O . MET B 1 13 ? -8.867 -51.688 -1.604 1 46.56 13 MET B O 1
ATOM 1437 N N . ILE B 1 14 ? -10.719 -51 -0.972 1 49.47 14 ILE B N 1
ATOM 1438 C CA . ILE B 1 14 ? -10.766 -49.812 -1.822 1 49.47 14 ILE B CA 1
ATOM 1439 C C . ILE B 1 14 ? -9.719 -48.812 -1.356 1 49.47 14 IL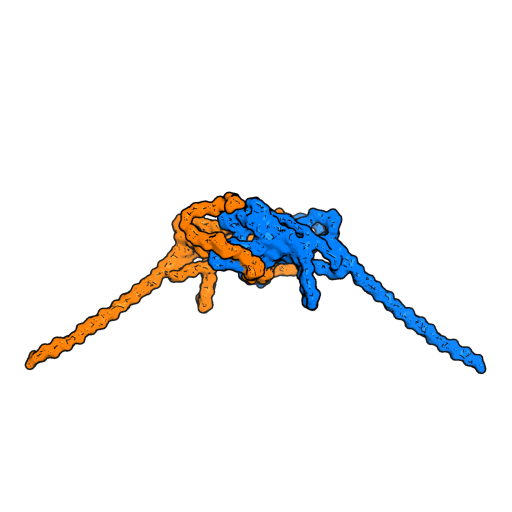E B C 1
ATOM 1441 O O . ILE B 1 14 ? -9.836 -48.219 -0.269 1 49.47 14 ILE B O 1
ATOM 1445 N N . ILE B 1 15 ? -8.445 -49.125 -1.433 1 49.41 15 ILE B N 1
ATOM 1446 C CA . ILE B 1 15 ? -7.527 -48 -1.437 1 49.41 15 ILE B CA 1
ATOM 1447 C C . ILE B 1 15 ? -8.086 -46.875 -2.311 1 49.41 15 ILE B C 1
ATOM 1449 O O . ILE B 1 15 ? -8.156 -47.031 -3.535 1 49.41 15 ILE B O 1
ATOM 1453 N N . SER B 1 16 ? -9.18 -46.312 -1.931 1 48.22 16 SER B N 1
ATOM 1454 C CA . SER B 1 16 ? -9.398 -45 -2.521 1 48.22 16 SER B CA 1
ATOM 1455 C C . SER B 1 16 ? -8.094 -44.219 -2.592 1 48.22 16 SER B C 1
ATOM 1457 O O . SER B 1 16 ? -7.539 -43.844 -1.562 1 48.22 16 SER B O 1
ATOM 1459 N N . SER B 1 17 ? -7.207 -44.625 -3.455 1 46.59 17 SER B N 1
ATOM 1460 C CA . SER B 1 17 ? -6.184 -43.656 -3.805 1 46.59 17 SER B CA 1
ATOM 1461 C C . SER B 1 17 ? -6.766 -42.25 -3.875 1 46.59 17 SER B C 1
ATOM 1463 O O . SER B 1 17 ? -7.547 -41.938 -4.777 1 46.59 17 SER B O 1
ATOM 1465 N N . ASN B 1 18 ? -7.227 -41.75 -2.828 1 48.56 18 ASN B N 1
ATOM 1466 C CA . ASN B 1 18 ? -7.371 -40.312 -2.879 1 48.56 18 ASN B CA 1
ATOM 1467 C C . ASN B 1 18 ? -6.238 -39.656 -3.672 1 48.56 18 ASN B C 1
ATOM 1469 O O . ASN B 1 18 ? -5.098 -39.594 -3.209 1 48.56 18 ASN B O 1
ATOM 1473 N N . ASN B 1 19 ? -6.09 -39.906 -4.898 1 47.94 19 ASN B N 1
ATOM 1474 C CA . ASN B 1 19 ? -5.191 -39.188 -5.793 1 47.94 19 ASN B CA 1
ATOM 1475 C C . ASN B 1 19 ? -5.172 -37.688 -5.48 1 47.94 19 ASN B C 1
ATOM 1477 O O . ASN B 1 19 ? -6.094 -36.969 -5.855 1 47.94 19 ASN B O 1
ATOM 1481 N N . ASN B 1 20 ? -4.863 -37.375 -4.293 1 55.72 20 ASN B N 1
ATOM 1482 C CA . ASN B 1 20 ? -4.551 -35.969 -4.102 1 55.72 20 ASN B CA 1
ATOM 1483 C C . ASN B 1 20 ? -3.721 -35.406 -5.258 1 55.72 20 ASN B C 1
ATOM 1485 O O . ASN B 1 20 ? -2.537 -35.75 -5.383 1 55.72 20 ASN B O 1
ATOM 1489 N N . THR B 1 21 ? -4.246 -35.188 -6.438 1 73.25 21 THR B N 1
ATOM 1490 C CA . THR B 1 21 ? -3.564 -34.812 -7.672 1 73.25 21 THR B CA 1
ATOM 1491 C C . THR B 1 21 ? -3.043 -33.375 -7.574 1 73.25 21 THR B C 1
ATOM 1493 O O . THR B 1 21 ? -3.76 -32.469 -7.133 1 73.25 21 THR B O 1
ATOM 1496 N N . THR B 1 22 ? -1.727 -33.25 -7.5 1 83.25 22 THR B N 1
ATOM 1497 C CA . THR B 1 22 ? -1.037 -31.984 -7.629 1 83.25 22 THR B CA 1
ATOM 1498 C C . THR B 1 22 ? -1.444 -31.281 -8.922 1 83.25 22 THR B C 1
ATOM 1500 O O . THR B 1 22 ? -1.792 -31.922 -9.906 1 83.25 22 THR B O 1
ATOM 1503 N N . LYS B 1 23 ? -1.76 -30.031 -8.773 1 89.81 23 LYS B N 1
ATOM 1504 C CA . LYS B 1 23 ? -2.1 -29.203 -9.93 1 89.81 23 LYS B CA 1
ATOM 1505 C C . LYS B 1 23 ? -1.075 -28.094 -10.125 1 89.81 23 LYS B C 1
ATOM 1507 O O . LYS B 1 23 ? -0.575 -27.516 -9.156 1 89.81 23 LYS B O 1
ATOM 1512 N N . LEU B 1 24 ? -0.762 -27.859 -11.445 1 94.31 24 LEU B N 1
ATOM 1513 C CA . LEU B 1 24 ? 0.062 -26.703 -11.797 1 94.31 24 LEU B CA 1
ATOM 1514 C C . LEU B 1 24 ? -0.737 -25.406 -11.688 1 94.31 24 LEU B C 1
ATOM 1516 O O . LEU B 1 24 ? -1.791 -25.266 -12.312 1 94.31 24 LEU B O 1
ATOM 1520 N N . GLN B 1 25 ? -0.283 -24.516 -10.82 1 95.75 25 GLN B N 1
ATOM 1521 C CA . GLN B 1 25 ? -0.952 -23.25 -10.578 1 95.75 25 GLN B CA 1
ATOM 1522 C C . GLN B 1 25 ? -0.028 -22.078 -10.883 1 95.75 25 GLN B C 1
ATOM 1524 O O . GLN B 1 25 ? 1.132 -22.062 -10.461 1 95.75 25 GLN B O 1
ATOM 1529 N N . ALA B 1 26 ? -0.539 -21.094 -11.648 1 97.38 26 ALA B N 1
ATOM 1530 C CA . ALA B 1 26 ? 0.238 -19.922 -12.047 1 97.38 26 ALA B CA 1
ATOM 1531 C C . ALA B 1 26 ? -0.356 -18.641 -11.461 1 97.38 26 ALA B C 1
ATOM 1533 O O . ALA B 1 26 ? -1.545 -18.594 -11.133 1 97.38 26 ALA B O 1
ATOM 1534 N N . VAL B 1 27 ? 0.502 -17.672 -11.32 1 97.88 27 VAL B N 1
ATOM 1535 C CA . VAL B 1 27 ? 0.094 -16.359 -10.867 1 97.88 27 VAL B CA 1
ATOM 1536 C C . VAL B 1 27 ? 1.048 -15.297 -11.422 1 97.88 27 VAL B C 1
ATOM 1538 O O . VAL B 1 27 ? 2.242 -15.555 -11.586 1 97.88 27 VAL B O 1
ATOM 1541 N N . GLY B 1 28 ? 0.513 -14.125 -11.742 1 97.81 28 GLY B N 1
ATOM 1542 C CA . GLY B 1 28 ? 1.288 -12.984 -12.203 1 97.81 28 GLY B CA 1
ATOM 1543 C C . GLY B 1 28 ? 0.905 -11.688 -11.516 1 97.81 28 GLY B C 1
ATOM 1544 O O . GLY B 1 28 ? -0.204 -11.555 -10.992 1 97.81 28 GLY B O 1
ATOM 1545 N N . ALA B 1 29 ? 1.804 -10.805 -11.492 1 98.56 29 ALA B N 1
ATOM 1546 C CA . ALA B 1 29 ? 1.564 -9.477 -10.938 1 98.56 29 ALA B CA 1
ATOM 1547 C C . ALA B 1 29 ? 2.344 -8.414 -11.703 1 98.56 29 ALA B C 1
ATOM 1549 O O . ALA B 1 29 ? 3.361 -8.711 -12.336 1 98.56 29 ALA B O 1
ATOM 1550 N N . LYS B 1 30 ? 1.829 -7.23 -11.672 1 98.75 30 LYS B N 1
ATOM 1551 C CA . LYS B 1 30 ? 2.502 -6.09 -12.281 1 98.75 30 LYS B CA 1
ATOM 1552 C C . LYS B 1 30 ? 2.176 -4.793 -11.547 1 98.75 30 LYS B C 1
ATOM 1554 O O . LYS B 1 30 ? 1.265 -4.758 -10.719 1 98.75 30 LYS B O 1
ATOM 1559 N N . GLY B 1 31 ? 2.92 -3.781 -11.82 1 98.75 31 GLY B N 1
ATOM 1560 C CA . GLY B 1 31 ? 2.691 -2.473 -11.227 1 98.75 31 GLY B CA 1
ATOM 1561 C C . GLY B 1 31 ? 3.84 -1.507 -11.453 1 98.75 31 GLY B C 1
ATOM 1562 O O . GLY B 1 31 ? 4.785 -1.818 -12.18 1 98.75 31 GLY B O 1
ATOM 1563 N N . LYS B 1 32 ? 3.635 -0.323 -10.891 1 98.88 32 LYS B N 1
ATOM 1564 C CA . LYS B 1 32 ? 4.637 0.737 -10.961 1 98.88 32 LYS B CA 1
ATOM 1565 C C . LYS B 1 32 ? 4.957 1.287 -9.578 1 98.88 32 LYS B C 1
ATOM 1567 O O . LYS B 1 32 ? 4.051 1.563 -8.789 1 98.88 32 LYS B O 1
ATOM 1572 N N . LEU B 1 33 ? 6.219 1.389 -9.32 1 98.62 33 LEU B N 1
ATOM 1573 C CA . LEU B 1 33 ? 6.68 1.9 -8.039 1 98.62 33 LEU B CA 1
ATOM 1574 C C . LEU B 1 33 ? 7.316 3.277 -8.195 1 9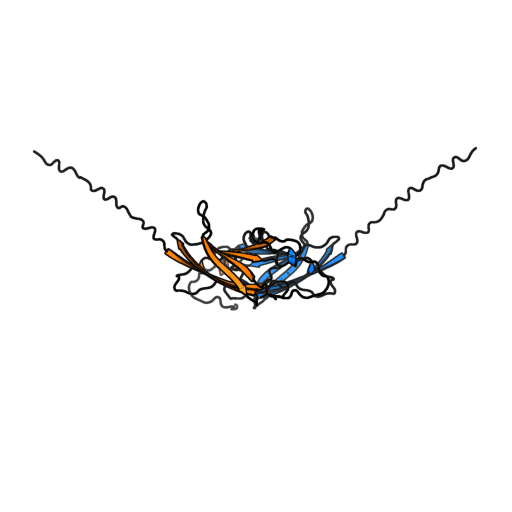8.62 33 LEU B C 1
ATOM 1576 O O . LEU B 1 33 ? 8.172 3.471 -9.062 1 98.62 33 LEU B O 1
ATOM 1580 N N . MET B 1 34 ? 6.867 4.16 -7.379 1 98.44 34 MET B N 1
ATOM 1581 C CA . MET B 1 34 ? 7.359 5.535 -7.402 1 98.44 34 MET B CA 1
ATOM 1582 C C . MET B 1 34 ? 7.93 5.93 -6.043 1 98.44 34 MET B C 1
ATOM 1584 O O . MET B 1 34 ? 7.613 5.309 -5.027 1 98.44 34 MET B O 1
ATOM 1588 N N . CYS B 1 35 ? 8.734 6.969 -6.043 1 96.75 35 CYS B N 1
ATOM 1589 C CA . CYS B 1 35 ? 9.266 7.605 -4.844 1 96.75 35 CYS B CA 1
ATOM 1590 C C . CYS B 1 35 ? 9.328 9.117 -5.012 1 96.75 35 CYS B C 1
ATOM 1592 O O . CYS B 1 35 ? 10.172 9.633 -5.75 1 96.75 35 CYS B O 1
ATOM 1594 N N . SER B 1 36 ? 8.438 9.82 -4.312 1 91.69 36 SER B N 1
ATOM 1595 C CA . SER B 1 36 ? 8.406 11.281 -4.363 1 91.69 36 SER B CA 1
ATOM 1596 C C . SER B 1 36 ? 8.266 11.781 -5.797 1 91.69 36 SER B C 1
ATOM 1598 O O . SER B 1 36 ? 9 12.672 -6.223 1 91.69 36 SER B O 1
ATOM 1600 N N . GLY B 1 37 ? 7.414 11.047 -6.543 1 92.81 37 GLY B N 1
ATOM 1601 C CA . GLY B 1 37 ? 7.082 11.5 -7.883 1 92.81 37 GLY B CA 1
ATOM 1602 C C . GLY B 1 37 ? 8.008 10.938 -8.945 1 92.81 37 GLY B C 1
ATOM 1603 O O . GLY B 1 37 ? 7.773 11.125 -10.141 1 92.81 37 GLY B O 1
ATOM 1604 N N . LEU B 1 38 ? 9.016 10.242 -8.516 1 96.31 38 LEU B N 1
ATOM 1605 C CA . LEU B 1 38 ? 9.961 9.664 -9.461 1 96.31 38 LEU B CA 1
ATOM 1606 C C . LEU B 1 38 ? 9.867 8.141 -9.461 1 96.31 38 LEU B C 1
ATOM 1608 O O . LEU B 1 38 ? 9.617 7.531 -8.414 1 96.31 38 LEU B O 1
ATOM 1612 N N . PRO B 1 39 ? 10.195 7.516 -10.633 1 98.25 39 PRO B N 1
ATOM 1613 C CA . PRO B 1 39 ? 10.18 6.051 -10.672 1 98.25 39 PRO B CA 1
ATOM 1614 C C . PRO B 1 39 ? 11.289 5.426 -9.828 1 98.25 39 PRO B C 1
ATOM 1616 O O . PRO B 1 39 ? 12.398 5.957 -9.766 1 98.25 39 PRO B O 1
ATOM 1619 N N . ILE B 1 40 ? 10.969 4.406 -9.102 1 96.75 40 ILE B N 1
ATOM 1620 C CA . ILE B 1 40 ? 12.008 3.609 -8.453 1 96.75 40 ILE B CA 1
ATOM 1621 C C . ILE B 1 40 ? 12.602 2.627 -9.461 1 96.75 40 ILE B C 1
ATOM 1623 O O . ILE B 1 40 ? 11.906 1.722 -9.938 1 96.75 40 ILE B O 1
ATOM 1627 N N . VAL B 1 41 ? 13.805 2.75 -9.695 1 96.19 41 VAL B N 1
ATOM 1628 C CA . VAL B 1 41 ? 14.484 1.897 -10.656 1 96.19 41 VAL B CA 1
ATOM 1629 C C . VAL B 1 41 ? 15.258 0.804 -9.922 1 96.19 41 VAL B C 1
ATOM 1631 O O . VAL B 1 41 ? 15.867 1.059 -8.875 1 96.19 41 VAL B O 1
ATOM 1634 N N . ASN B 1 42 ? 15.195 -0.455 -10.375 1 94.81 42 ASN B N 1
ATOM 1635 C CA . ASN B 1 42 ? 15.961 -1.605 -9.906 1 94.81 42 ASN B CA 1
ATOM 1636 C C . ASN B 1 42 ? 15.523 -2.039 -8.516 1 94.81 42 ASN B C 1
ATOM 1638 O O . ASN B 1 42 ? 16.344 -2.521 -7.723 1 94.81 42 ASN B O 1
ATOM 1642 N N . ALA B 1 43 ? 14.312 -1.717 -8.172 1 95.31 43 ALA B N 1
ATOM 1643 C CA . ALA B 1 43 ? 13.773 -2.383 -6.988 1 95.31 43 ALA B CA 1
ATOM 1644 C C . ALA B 1 43 ? 13.602 -3.879 -7.23 1 95.31 43 ALA B C 1
ATOM 1646 O O . ALA B 1 43 ? 13.07 -4.289 -8.266 1 95.31 43 ALA B O 1
ATOM 1647 N N . LYS B 1 44 ? 13.992 -4.629 -6.281 1 96.19 44 LYS B N 1
ATOM 1648 C CA . LYS B 1 44 ? 13.867 -6.078 -6.402 1 96.19 44 LYS B CA 1
ATOM 1649 C C . LYS B 1 44 ? 12.469 -6.543 -6.008 1 96.19 44 LYS B C 1
ATOM 1651 O O . LYS B 1 44 ? 11.938 -6.125 -4.977 1 96.19 44 LYS B O 1
ATOM 1656 N N . ILE B 1 45 ? 11.883 -7.387 -6.863 1 97.81 45 ILE B N 1
ATOM 1657 C CA . ILE B 1 45 ? 10.555 -7.945 -6.625 1 97.81 45 ILE B CA 1
ATOM 1658 C C . ILE B 1 45 ? 10.633 -9.469 -6.617 1 97.81 45 ILE B C 1
ATOM 1660 O O . ILE B 1 45 ? 11.164 -10.078 -7.543 1 97.81 45 ILE B O 1
ATOM 1664 N N . LYS B 1 46 ? 10.117 -10.047 -5.582 1 97.12 46 LYS B N 1
ATOM 1665 C CA . LYS B 1 46 ? 10.008 -11.5 -5.508 1 97.12 46 LYS B CA 1
ATOM 1666 C C . LYS B 1 46 ? 8.547 -11.945 -5.445 1 97.12 46 LYS B C 1
ATOM 1668 O O . LYS B 1 46 ? 7.75 -11.367 -4.695 1 97.12 46 LYS B O 1
ATOM 1673 N N . LEU B 1 47 ? 8.234 -12.852 -6.27 1 98 47 LEU B N 1
ATOM 1674 C CA . LEU B 1 47 ? 6.973 -13.57 -6.191 1 98 47 LEU B CA 1
ATOM 1675 C C . LEU B 1 47 ? 7.145 -14.898 -5.469 1 98 47 LEU B C 1
ATOM 1677 O O . LEU B 1 47 ? 7.977 -15.719 -5.859 1 98 47 LEU B O 1
ATOM 1681 N N . VAL B 1 48 ? 6.34 -15.055 -4.379 1 96.44 48 VAL B N 1
ATOM 1682 C CA . VAL B 1 48 ? 6.566 -16.188 -3.488 1 96.44 48 VAL B CA 1
ATOM 1683 C C . VAL B 1 48 ? 5.234 -16.859 -3.152 1 96.44 48 VAL B C 1
ATOM 1685 O O . VAL B 1 48 ? 4.234 -16.172 -2.914 1 96.44 48 VAL B O 1
ATOM 1688 N N . ASP B 1 49 ? 5.184 -18.172 -3.15 1 96.12 49 ASP B N 1
ATOM 1689 C CA . ASP B 1 49 ? 4.07 -18.922 -2.58 1 96.12 49 ASP B CA 1
ATOM 1690 C C . ASP B 1 49 ? 4.332 -19.266 -1.117 1 96.12 49 ASP B C 1
ATOM 1692 O O . ASP B 1 49 ? 5.328 -19.922 -0.798 1 96.12 49 ASP B O 1
ATOM 1696 N N . VAL B 1 50 ? 3.43 -18.781 -0.28 1 92.75 50 VAL B N 1
ATOM 1697 C CA . VAL B 1 50 ? 3.6 -19 1.153 1 92.75 50 VAL B CA 1
ATOM 1698 C C . VAL B 1 50 ? 3.064 -20.375 1.535 1 92.75 50 VAL B C 1
ATOM 1700 O O . VAL B 1 50 ? 1.937 -20.734 1.182 1 92.75 50 VAL B O 1
ATOM 1703 N N . ASP B 1 51 ? 3.805 -21.078 2.295 1 87.75 51 ASP B N 1
ATOM 1704 C CA . ASP B 1 51 ? 3.402 -22.406 2.754 1 87.75 51 ASP B CA 1
ATOM 1705 C C . ASP B 1 51 ? 3.277 -22.453 4.273 1 87.75 51 ASP B C 1
ATOM 1707 O O . ASP B 1 51 ? 3.715 -21.531 4.965 1 87.75 51 ASP B O 1
ATOM 1711 N N . ILE B 1 52 ? 2.592 -23.469 4.652 1 77.12 52 ILE B N 1
ATOM 1712 C CA . ILE B 1 52 ? 2.453 -23.688 6.09 1 77.12 52 ILE B CA 1
ATOM 1713 C C . ILE B 1 52 ? 3.701 -24.375 6.629 1 77.12 52 ILE B C 1
ATOM 1715 O O . ILE B 1 52 ? 4.234 -25.297 5.992 1 77.12 52 ILE B O 1
ATOM 1719 N N . TYR B 1 53 ? 4.191 -23.812 7.777 1 71.19 53 TYR B N 1
ATOM 1720 C CA . TYR B 1 53 ? 5.316 -24.484 8.422 1 71.19 53 TYR B CA 1
ATOM 1721 C C . TYR B 1 53 ? 5.043 -25.984 8.586 1 71.19 53 TYR B C 1
ATOM 1723 O O . TYR B 1 53 ? 3.928 -26.375 8.93 1 71.19 53 TYR B O 1
ATOM 1731 N N . PRO B 1 54 ? 6.047 -26.797 8.266 1 77 54 PRO B N 1
ATOM 1732 C CA . PRO B 1 54 ? 7.496 -26.641 8.141 1 77 54 PRO B CA 1
ATOM 1733 C C . PRO B 1 54 ? 7.941 -26.438 6.691 1 77 54 PRO B C 1
ATOM 1735 O O . PRO B 1 54 ? 9.133 -26.266 6.426 1 77 54 PRO B O 1
ATOM 1738 N N . ASP B 1 55 ? 6.988 -26.5 5.848 1 71.75 55 ASP B N 1
ATOM 1739 C CA . ASP B 1 55 ? 7.375 -26.344 4.449 1 71.75 55 ASP B CA 1
ATOM 1740 C C . ASP B 1 55 ? 7.918 -24.953 4.176 1 71.75 55 ASP B C 1
ATOM 1742 O O . ASP B 1 55 ? 7.461 -23.969 4.77 1 71.75 55 ASP B O 1
ATOM 1746 N N . LYS B 1 56 ? 8.992 -24.953 3.395 1 81 56 LYS B N 1
ATOM 1747 C CA . LYS B 1 56 ? 9.57 -23.672 3.008 1 81 56 LYS B CA 1
ATOM 1748 C C . LYS B 1 56 ? 8.742 -23 1.917 1 81 56 LYS B C 1
ATOM 1750 O O . LYS B 1 56 ? 8.156 -23.688 1.068 1 81 56 LYS B O 1
ATOM 1755 N N . ASN B 1 57 ? 8.695 -21.672 1.979 1 88.62 57 ASN B N 1
ATOM 1756 C CA . ASN B 1 57 ? 8.07 -20.906 0.907 1 88.62 57 ASN B CA 1
ATOM 1757 C C . ASN B 1 57 ? 8.742 -21.172 -0.439 1 88.62 57 ASN B C 1
ATOM 1759 O O . ASN B 1 57 ? 9.953 -21.391 -0.505 1 88.62 57 ASN B O 1
ATOM 1763 N N . ASP B 1 58 ? 7.918 -21.203 -1.523 1 90.25 58 ASP B N 1
ATOM 1764 C CA . ASP B 1 58 ? 8.438 -21.406 -2.873 1 90.25 58 ASP B CA 1
ATOM 1765 C C . ASP B 1 58 ? 8.641 -20.078 -3.596 1 90.25 58 ASP B C 1
ATOM 1767 O O . ASP B 1 58 ? 7.73 -19.25 -3.66 1 90.25 58 ASP B O 1
ATOM 1771 N N . LEU B 1 59 ? 9.867 -19.938 -4.066 1 95.19 59 LEU B N 1
ATOM 1772 C CA . LEU B 1 59 ? 10.141 -18.797 -4.934 1 95.19 59 LEU B CA 1
ATOM 1773 C C . LEU B 1 59 ? 9.609 -19.047 -6.34 1 95.19 59 LEU B C 1
ATOM 1775 O O . LEU B 1 59 ? 10.047 -19.969 -7.023 1 95.19 59 LEU B O 1
ATOM 1779 N N . LEU B 1 60 ? 8.672 -18.172 -6.723 1 97.12 60 LEU B N 1
ATOM 1780 C CA . LEU B 1 60 ? 8.047 -18.359 -8.023 1 97.12 60 LEU B CA 1
ATOM 1781 C C . LEU B 1 60 ? 8.742 -17.516 -9.086 1 97.12 60 LEU B C 1
ATOM 1783 O O . LEU B 1 60 ? 8.688 -17.828 -10.273 1 97.12 60 LEU B O 1
ATOM 1787 N N . GLY B 1 61 ? 9.312 -16.422 -8.719 1 97.44 61 GLY B N 1
ATOM 1788 C CA . GLY B 1 61 ? 10 -15.547 -9.664 1 97.44 61 GLY B CA 1
ATOM 1789 C C . GLY B 1 61 ? 10.68 -14.359 -9 1 97.44 61 GLY B C 1
ATOM 1790 O O . GLY B 1 61 ? 10.391 -14.039 -7.844 1 97.44 61 GLY B O 1
ATOM 1791 N N . ILE B 1 62 ? 11.664 -13.789 -9.742 1 97.69 62 ILE B N 1
ATOM 1792 C CA . ILE B 1 62 ? 12.367 -12.578 -9.336 1 97.69 62 ILE B CA 1
ATOM 1793 C C . ILE B 1 62 ? 12.461 -11.617 -10.523 1 97.69 62 ILE B C 1
ATOM 1795 O O . ILE B 1 62 ? 12.734 -12.039 -11.648 1 97.69 62 ILE B O 1
ATOM 1799 N N . THR B 1 63 ? 12.203 -10.398 -10.273 1 98.31 63 THR B N 1
ATOM 1800 C CA . THR B 1 63 ? 12.406 -9.359 -11.281 1 98.31 63 THR B CA 1
ATOM 1801 C C . THR B 1 63 ? 12.805 -8.039 -10.617 1 98.31 63 THR B C 1
ATOM 1803 O O . THR B 1 63 ? 13.008 -7.984 -9.406 1 98.31 63 THR B O 1
ATOM 1806 N N . THR B 1 64 ? 13.062 -7.004 -11.414 1 97.56 64 THR B N 1
ATOM 1807 C CA . THR B 1 64 ? 13.328 -5.648 -10.945 1 97.56 64 THR B CA 1
ATOM 1808 C C . THR B 1 64 ? 12.5 -4.629 -11.719 1 97.56 64 THR B C 1
ATOM 1810 O O . THR B 1 64 ? 12.031 -4.914 -12.82 1 97.56 64 THR B O 1
ATOM 1813 N N . THR B 1 65 ? 12.305 -3.557 -11.109 1 98.25 65 THR B N 1
ATOM 1814 C CA . THR B 1 65 ? 11.633 -2.475 -11.82 1 98.25 65 THR B CA 1
ATOM 1815 C C . THR B 1 65 ? 12.547 -1.882 -12.891 1 98.25 65 THR B C 1
ATOM 1817 O O . THR B 1 65 ? 13.766 -1.884 -12.742 1 98.25 65 THR B O 1
ATOM 1820 N N . ASP B 1 66 ? 11.883 -1.361 -13.883 1 98.44 66 ASP B N 1
ATOM 1821 C CA . ASP B 1 66 ? 12.625 -0.767 -14.992 1 98.44 66 ASP B CA 1
ATOM 1822 C C . ASP B 1 66 ? 12.758 0.744 -14.812 1 98.44 66 ASP B C 1
ATOM 1824 O O . ASP B 1 66 ? 12.57 1.265 -13.711 1 98.44 66 ASP B O 1
ATOM 1828 N N . GLU B 1 67 ? 13.109 1.507 -15.852 1 97.94 67 GLU B N 1
ATOM 1829 C CA . GLU B 1 67 ? 13.398 2.938 -15.797 1 97.94 67 GLU B CA 1
ATOM 1830 C C . GLU B 1 67 ? 12.141 3.742 -15.492 1 97.94 67 GLU B C 1
ATOM 1832 O O . GLU B 1 67 ? 12.227 4.891 -15.047 1 97.94 67 GLU B O 1
ATOM 1837 N N . ASP B 1 68 ? 11.031 3.133 -15.758 1 98.38 68 ASP B N 1
ATOM 1838 C CA . ASP B 1 68 ? 9.766 3.814 -15.477 1 98.38 68 ASP B CA 1
ATOM 1839 C C . ASP B 1 68 ? 9.188 3.375 -14.133 1 98.38 68 ASP B C 1
ATOM 1841 O O . ASP B 1 68 ? 8.078 3.768 -13.773 1 98.38 68 ASP B O 1
ATOM 1845 N N . GLY B 1 69 ? 9.898 2.531 -13.414 1 98.75 69 GLY B N 1
ATOM 1846 C CA . GLY B 1 69 ? 9.406 1.991 -12.156 1 98.75 69 GLY B CA 1
ATOM 1847 C C . GLY B 1 69 ? 8.453 0.825 -12.344 1 98.75 69 GLY B C 1
ATOM 1848 O O . GLY B 1 69 ? 7.797 0.399 -11.391 1 98.75 69 GLY B O 1
ATOM 1849 N N . PHE B 1 70 ? 8.375 0.372 -13.547 1 98.88 70 PHE B N 1
ATOM 1850 C CA . PHE B 1 70 ? 7.418 -0.671 -13.898 1 98.88 70 PHE B CA 1
ATOM 1851 C C . PHE B 1 70 ? 8.023 -2.055 -13.695 1 98.88 70 PHE B C 1
ATOM 1853 O O . PHE B 1 70 ? 9.219 -2.254 -13.938 1 98.88 70 PHE B O 1
ATOM 1860 N N . PHE B 1 71 ? 7.203 -3.039 -13.281 1 98.81 71 PHE B N 1
ATOM 1861 C CA . PHE B 1 71 ? 7.605 -4.438 -13.242 1 98.81 71 PHE B CA 1
ATOM 1862 C C . PHE B 1 71 ? 6.465 -5.344 -13.688 1 98.81 71 PHE B C 1
ATOM 1864 O O . PHE B 1 71 ? 5.293 -4.973 -13.578 1 98.81 71 PHE B O 1
ATOM 1871 N N . GLU B 1 72 ? 6.754 -6.398 -14.195 1 98.69 72 GLU B N 1
ATOM 1872 C CA . GLU B 1 72 ? 5.887 -7.531 -14.508 1 98.69 72 GLU B CA 1
ATOM 1873 C C . GLU B 1 72 ? 6.555 -8.852 -14.148 1 98.69 72 GLU B C 1
ATOM 1875 O O . GLU B 1 72 ? 7.723 -9.07 -14.469 1 98.69 72 GLU B O 1
ATOM 1880 N N . ILE B 1 73 ? 5.816 -9.727 -13.43 1 98.5 73 ILE B N 1
ATOM 1881 C CA . ILE B 1 73 ? 6.395 -10.984 -12.977 1 98.5 73 ILE B CA 1
ATOM 1882 C C . ILE B 1 73 ? 5.332 -12.086 -13.016 1 98.5 73 ILE B C 1
ATOM 1884 O O . ILE B 1 73 ? 4.148 -11.82 -12.797 1 98.5 73 ILE B O 1
ATOM 1888 N N . ARG B 1 74 ? 5.734 -13.172 -13.336 1 97.75 74 ARG B N 1
ATOM 1889 C CA . ARG B 1 74 ? 4.867 -14.352 -13.383 1 97.75 74 ARG B CA 1
ATOM 1890 C C . ARG B 1 74 ? 5.621 -15.602 -12.961 1 97.75 74 ARG B C 1
ATOM 1892 O O . ARG B 1 74 ? 6.828 -15.711 -13.172 1 97.75 74 ARG B O 1
ATOM 1899 N N . GLY B 1 75 ? 4.91 -16.469 -12.297 1 97.5 75 GLY B N 1
ATOM 1900 C CA . GLY B 1 75 ? 5.48 -17.75 -11.867 1 97.5 75 GLY B CA 1
ATOM 1901 C C . GLY B 1 75 ? 4.438 -18.828 -11.664 1 97.5 75 GLY B C 1
ATOM 1902 O O . GLY B 1 75 ? 3.236 -18.547 -11.703 1 97.5 75 GLY B O 1
ATOM 1903 N N . ALA B 1 76 ? 4.922 -20.031 -11.562 1 96 76 ALA B N 1
ATOM 1904 C CA . ALA B 1 76 ? 4.027 -21.172 -11.383 1 96 76 ALA B CA 1
ATOM 1905 C C . ALA B 1 76 ? 4.676 -22.25 -10.523 1 96 76 ALA B C 1
ATOM 1907 O O . ALA B 1 76 ? 5.898 -22.266 -10.352 1 96 76 ALA B O 1
ATOM 1908 N N . THR B 1 77 ? 3.879 -23.031 -9.914 1 94.31 77 THR B N 1
ATOM 1909 C CA . THR B 1 77 ? 4.363 -24.172 -9.148 1 94.31 77 THR B CA 1
ATOM 1910 C C . THR B 1 77 ? 3.305 -25.281 -9.086 1 94.31 77 THR B C 1
ATOM 1912 O O . THR B 1 77 ? 2.119 -25.016 -9.312 1 94.31 77 THR B O 1
ATOM 1915 N N . VAL B 1 78 ? 3.785 -26.5 -8.828 1 92.19 78 VAL B N 1
ATOM 1916 C CA . VAL B 1 78 ? 2.885 -27.641 -8.648 1 92.19 78 VAL B CA 1
ATOM 1917 C C . VAL B 1 78 ? 2.561 -27.812 -7.164 1 92.19 78 VAL B C 1
ATOM 1919 O O . VAL B 1 78 ? 3.465 -27.922 -6.332 1 92.19 78 VAL B O 1
ATOM 1922 N N . GLU B 1 79 ? 1.324 -27.703 -6.875 1 89.12 79 GLU B N 1
ATOM 1923 C CA . GLU B 1 79 ? 0.9 -27.844 -5.488 1 89.12 79 GLU B CA 1
ATOM 1924 C C . GLU B 1 79 ? -0.409 -28.625 -5.387 1 89.12 79 GLU B C 1
ATOM 1926 O O . GLU B 1 79 ? -1.212 -28.625 -6.32 1 89.12 79 GLU B O 1
ATOM 1931 N N . GLU B 1 80 ? -0.626 -29.234 -4.211 1 86.12 80 GLU B N 1
ATOM 1932 C CA . GLU B 1 80 ? -1.881 -29.938 -3.945 1 86.12 80 GLU B CA 1
ATOM 1933 C C . GLU B 1 80 ? -2.992 -28.953 -3.582 1 86.12 80 GLU B C 1
ATOM 1935 O O . GLU B 1 80 ? -4.117 -29.078 -4.066 1 86.12 80 GLU B O 1
ATOM 1940 N N . MET B 1 81 ? -2.555 -28.062 -2.719 1 88.62 81 MET B N 1
ATOM 1941 C CA . MET B 1 81 ? -3.516 -27.062 -2.291 1 88.62 81 MET B CA 1
ATOM 1942 C C . MET B 1 81 ? -3.334 -25.766 -3.084 1 88.62 81 MET B C 1
ATOM 1944 O O . MET B 1 81 ? -2.355 -25.609 -3.816 1 88.62 81 MET B O 1
ATOM 1948 N N . LYS B 1 82 ? -4.273 -25 -2.91 1 92.56 82 LYS B N 1
ATOM 1949 C CA . LYS B 1 82 ? -4.195 -23.688 -3.557 1 92.56 82 LYS B CA 1
ATOM 1950 C C . LYS B 1 82 ? -3.008 -22.891 -3.031 1 92.56 82 LYS B C 1
ATOM 1952 O O . LYS B 1 82 ? -2.783 -22.812 -1.82 1 92.56 82 LYS B O 1
ATOM 1957 N N . ILE B 1 83 ? -2.309 -22.281 -3.99 1 94.38 83 ILE B N 1
ATOM 1958 C CA . ILE B 1 83 ? -1.154 -21.5 -3.568 1 94.38 83 ILE B CA 1
ATOM 1959 C C . ILE B 1 83 ? -1.624 -20.203 -2.912 1 94.38 83 ILE B C 1
ATOM 1961 O O . ILE B 1 83 ? -2.756 -19.766 -3.133 1 94.38 83 ILE B O 1
ATOM 1965 N N . GLU B 1 84 ? -0.813 -19.531 -2.059 1 94.94 84 GLU B N 1
ATOM 1966 C CA . GLU B 1 84 ? -1.017 -18.234 -1.417 1 94.94 84 GLU B CA 1
ATOM 1967 C C . GLU B 1 84 ? 0.09 -17.25 -1.792 1 94.94 84 GLU B C 1
ATOM 1969 O O . GLU B 1 84 ? 0.991 -16.984 -0.993 1 94.94 84 GLU B O 1
ATOM 1974 N N . PRO B 1 85 ? -0.054 -16.703 -2.975 1 97.06 85 PRO B N 1
ATOM 1975 C CA . PRO B 1 85 ? 1.045 -15.883 -3.498 1 97.06 85 PRO B CA 1
ATOM 1976 C C . PRO B 1 85 ? 1.151 -14.523 -2.809 1 97.06 85 PRO B C 1
ATOM 1978 O O . PRO B 1 85 ? 0.131 -13.906 -2.488 1 97.06 85 PRO B O 1
ATOM 1981 N N . ILE B 1 86 ? 2.391 -14.078 -2.611 1 96.56 86 ILE B N 1
ATOM 1982 C CA . ILE B 1 86 ? 2.682 -12.734 -2.109 1 96.56 86 ILE B CA 1
ATOM 1983 C C . ILE B 1 86 ? 3.764 -12.086 -2.969 1 96.56 86 ILE B C 1
ATOM 1985 O O . ILE B 1 86 ? 4.582 -12.781 -3.574 1 96.56 86 ILE B O 1
ATOM 1989 N N . LEU B 1 87 ? 3.689 -10.773 -2.996 1 96.75 87 LEU B N 1
ATOM 1990 C CA . LEU B 1 87 ? 4.754 -9.953 -3.568 1 96.75 87 LEU B CA 1
ATOM 1991 C C . LEU B 1 87 ? 5.629 -9.359 -2.471 1 96.75 87 LEU B C 1
ATOM 1993 O O . LEU B 1 87 ? 5.121 -8.727 -1.54 1 96.75 87 LEU B O 1
ATOM 1997 N N . LYS B 1 88 ? 6.863 -9.562 -2.598 1 95.19 88 LYS B N 1
ATOM 1998 C CA . LYS B 1 88 ? 7.832 -8.859 -1.764 1 95.19 88 LYS B CA 1
ATOM 1999 C C . LYS B 1 88 ? 8.586 -7.805 -2.566 1 95.19 88 LYS B C 1
ATOM 2001 O O . LYS B 1 88 ? 9.188 -8.109 -3.596 1 95.19 88 LYS B O 1
ATOM 2006 N N . ILE B 1 89 ? 8.5 -6.664 -2.084 1 96.19 89 ILE B N 1
ATOM 2007 C CA . ILE B 1 89 ? 9.117 -5.523 -2.746 1 96.19 89 ILE B CA 1
ATOM 2008 C C . ILE B 1 89 ? 10.227 -4.953 -1.86 1 96.19 89 ILE B C 1
ATOM 2010 O O . ILE B 1 89 ? 9.969 -4.535 -0.729 1 96.19 89 ILE B O 1
ATOM 2014 N N . TYR B 1 90 ? 11.438 -4.922 -2.377 1 92.81 90 TYR B N 1
ATOM 2015 C CA . TYR B 1 90 ? 12.594 -4.375 -1.675 1 92.81 90 TYR B CA 1
ATOM 2016 C C . TYR B 1 90 ? 13.023 -3.045 -2.283 1 92.81 90 TYR B C 1
ATOM 2018 O O . TYR B 1 90 ? 13.328 -2.971 -3.475 1 92.81 90 TYR B O 1
ATOM 2026 N N . HIS B 1 91 ? 13.062 -2.094 -1.488 1 92.19 91 HIS B N 1
ATOM 2027 C CA . HIS B 1 91 ? 13.391 -0.768 -1.997 1 92.19 91 HIS B CA 1
ATOM 2028 C C . HIS B 1 91 ? 14.023 0.096 -0.911 1 92.19 91 HIS B C 1
ATOM 2030 O O . HIS B 1 91 ? 14.078 -0.306 0.253 1 92.19 91 HIS B O 1
ATOM 2036 N N . HIS B 1 92 ? 14.477 1.314 -1.302 1 90.25 92 HIS B N 1
ATOM 2037 C CA . HIS B 1 92 ? 15.164 2.193 -0.365 1 90.25 92 HIS B CA 1
ATOM 2038 C C . HIS B 1 92 ? 14.508 3.568 -0.313 1 90.25 92 HIS B C 1
ATOM 2040 O O . HIS B 1 92 ? 15.125 4.535 0.144 1 90.25 92 HIS B O 1
ATOM 2046 N N . CYS B 1 93 ? 13.32 3.633 -0.825 1 91.69 93 CYS B N 1
ATOM 2047 C CA . CYS B 1 93 ? 12.602 4.898 -0.837 1 91.69 93 CYS B CA 1
ATOM 2048 C C . CYS B 1 93 ? 12.438 5.449 0.575 1 91.69 93 CYS B C 1
ATOM 2050 O O . CYS B 1 93 ? 11.953 4.75 1.467 1 91.69 93 CYS B O 1
ATOM 2052 N N . GLY B 1 94 ? 12.789 6.703 0.778 1 84 94 GLY B N 1
ATOM 2053 C CA . GLY B 1 94 ? 12.617 7.371 2.057 1 84 94 GLY B CA 1
ATOM 2054 C C . GLY B 1 94 ? 13.641 6.953 3.094 1 84 94 GLY B C 1
ATOM 2055 O O . GLY B 1 94 ? 13.609 7.43 4.23 1 84 94 GLY B O 1
ATOM 2056 N N . ASN B 1 95 ? 14.445 5.965 2.855 1 72 95 ASN B N 1
ATOM 2057 C CA . ASN B 1 95 ? 15.422 5.434 3.797 1 72 95 ASN B CA 1
ATOM 2058 C C . ASN B 1 95 ? 16.781 6.094 3.617 1 72 95 ASN B C 1
ATOM 2060 O O . ASN B 1 95 ? 17.734 5.453 3.158 1 72 95 ASN B O 1
ATOM 2064 N N . VAL B 1 96 ? 16.922 7.277 4.02 1 62.81 96 VAL B N 1
ATOM 2065 C CA . VAL B 1 96 ? 18.125 8.031 3.732 1 62.81 96 VAL B CA 1
ATOM 2066 C C . VAL B 1 96 ? 19.25 7.566 4.656 1 62.81 96 VAL B C 1
ATOM 2068 O O . VAL B 1 96 ? 20.422 7.566 4.27 1 62.81 96 VAL B O 1
ATOM 2071 N N . ARG B 1 97 ? 18.891 7.059 5.777 1 64 97 ARG B N 1
ATOM 2072 C CA . ARG B 1 97 ? 19.969 6.836 6.73 1 64 97 ARG B CA 1
ATOM 2073 C C . ARG B 1 97 ? 20.281 5.348 6.871 1 64 97 ARG B C 1
ATOM 2075 O O . ARG B 1 97 ? 21.344 4.973 7.383 1 64 97 ARG B O 1
ATOM 2082 N N . ASN B 1 98 ? 19.422 4.547 6.375 1 69.12 98 ASN B N 1
ATOM 2083 C CA . ASN B 1 98 ? 19.594 3.111 6.586 1 69.12 98 ASN B CA 1
ATOM 2084 C C . ASN B 1 98 ? 20.031 2.402 5.309 1 69.12 98 ASN B C 1
ATOM 2086 O O . ASN B 1 98 ? 19.516 2.695 4.223 1 69.12 98 ASN B O 1
ATOM 2090 N N . THR B 1 99 ? 20.984 1.532 5.492 1 79.81 99 THR B N 1
ATOM 2091 C CA . THR B 1 99 ? 21.469 0.769 4.348 1 79.81 99 THR B CA 1
ATOM 2092 C C . THR B 1 99 ? 20.547 -0.41 4.055 1 79.81 99 THR B C 1
ATOM 2094 O O . THR B 1 99 ? 20.547 -0.952 2.949 1 79.81 99 THR B O 1
ATOM 2097 N N . CYS B 1 100 ? 19.781 -0.729 5.031 1 86.75 100 CYS B N 1
ATOM 2098 C CA . CYS B 1 100 ? 18.891 -1.862 4.824 1 86.75 100 CYS B CA 1
ATOM 2099 C C . CYS B 1 100 ? 17.703 -1.466 3.959 1 86.75 100 CYS B C 1
ATOM 2101 O O . CYS B 1 100 ? 17.203 -0.339 4.051 1 86.75 100 CYS B O 1
ATOM 2103 N N . ALA B 1 101 ? 17.328 -2.416 3.182 1 89.38 101 ALA B N 1
ATOM 2104 C CA . ALA B 1 101 ? 16.141 -2.158 2.354 1 89.38 101 ALA B CA 1
ATOM 2105 C C . ALA B 1 101 ? 14.867 -2.184 3.188 1 89.38 101 ALA B C 1
ATOM 2107 O O . ALA B 1 101 ? 14.797 -2.887 4.199 1 89.38 101 ALA B O 1
ATOM 2108 N N . ARG B 1 102 ? 13.938 -1.369 2.787 1 90.38 102 ARG B N 1
ATOM 2109 C CA . ARG B 1 102 ? 12.555 -1.577 3.189 1 90.38 102 ARG B CA 1
ATOM 2110 C C . ARG B 1 102 ? 11.922 -2.723 2.408 1 90.38 102 ARG B C 1
ATOM 2112 O O . ARG B 1 102 ? 12.109 -2.83 1.193 1 90.38 102 ARG B O 1
ATOM 2119 N N . LYS B 1 103 ? 11.242 -3.578 3.09 1 91.81 103 LYS B N 1
ATOM 2120 C CA . LYS B 1 103 ? 10.547 -4.699 2.465 1 91.81 103 LYS B CA 1
ATOM 2121 C C . LYS B 1 103 ? 9.039 -4.594 2.674 1 91.81 103 LYS B C 1
ATOM 2123 O O . LYS B 1 103 ? 8.555 -4.656 3.809 1 91.81 103 LYS B O 1
ATOM 2128 N N . ALA B 1 104 ? 8.305 -4.391 1.606 1 94.19 104 ALA B N 1
ATOM 2129 C CA . ALA B 1 104 ? 6.848 -4.418 1.633 1 94.19 104 ALA B CA 1
ATOM 2130 C C . ALA B 1 104 ? 6.312 -5.746 1.104 1 94.19 104 ALA B C 1
ATOM 2132 O O . ALA B 1 104 ? 6.789 -6.25 0.082 1 94.19 104 ALA B O 1
ATOM 2133 N N . THR B 1 105 ? 5.312 -6.305 1.782 1 94.56 105 THR B N 1
ATOM 2134 C CA . THR B 1 105 ? 4.703 -7.566 1.375 1 94.56 105 THR B CA 1
ATOM 2135 C C . THR B 1 105 ? 3.232 -7.363 1.012 1 94.56 105 THR B C 1
ATOM 2137 O O . THR B 1 105 ? 2.443 -6.898 1.835 1 94.56 105 THR B O 1
ATOM 2140 N N . PHE B 1 106 ? 2.896 -7.668 -0.229 1 96.06 106 PHE B N 1
ATOM 2141 C CA . PHE B 1 106 ? 1.523 -7.551 -0.708 1 96.06 106 PHE B CA 1
ATOM 2142 C C . PHE B 1 106 ? 0.932 -8.93 -0.997 1 96.06 106 PHE B C 1
ATOM 2144 O O . PHE B 1 106 ? 1.485 -9.695 -1.788 1 96.06 106 P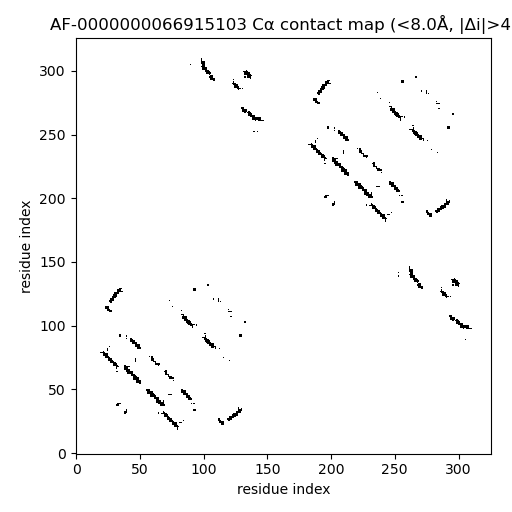HE B O 1
ATOM 2151 N N . HIS B 1 107 ? -0.208 -9.227 -0.386 1 95 107 HIS B N 1
ATOM 2152 C CA . HIS B 1 107 ? -0.89 -10.484 -0.681 1 95 107 HIS B CA 1
ATOM 2153 C C . HIS B 1 107 ? -1.717 -10.375 -1.958 1 95 107 HIS B C 1
ATOM 2155 O O . HIS B 1 107 ? -2.418 -9.383 -2.166 1 95 107 HIS B O 1
ATOM 2161 N N . ILE B 1 108 ? -1.635 -11.352 -2.742 1 96.06 108 ILE B N 1
ATOM 2162 C CA . ILE B 1 108 ? -2.365 -11.406 -4.004 1 96.06 108 ILE B CA 1
ATOM 2163 C C . ILE B 1 108 ? -3.643 -12.219 -3.826 1 96.06 108 ILE B C 1
ATOM 2165 O O . ILE B 1 108 ? -3.602 -13.352 -3.336 1 96.06 108 ILE B O 1
ATOM 2169 N N . PRO B 1 109 ? -4.773 -11.711 -4.246 1 94.75 109 PRO B N 1
ATOM 2170 C CA . PRO B 1 109 ? -6.027 -12.453 -4.113 1 94.75 109 PRO B CA 1
ATOM 2171 C C . PRO B 1 109 ? -6.027 -13.758 -4.914 1 94.75 109 PRO B C 1
ATOM 2173 O O . PRO B 1 109 ? -5.473 -13.805 -6.016 1 94.75 109 PRO B O 1
ATOM 2176 N N . SER B 1 110 ? -6.766 -14.711 -4.453 1 93.75 110 SER B N 1
ATOM 2177 C CA . SER B 1 110 ? -6.777 -16.047 -5.035 1 93.75 110 SER B CA 1
ATOM 2178 C C . SER B 1 110 ? -7.395 -16.047 -6.43 1 93.75 110 SER B C 1
ATOM 2180 O O . SER B 1 110 ? -7.105 -16.922 -7.246 1 93.75 110 SER B O 1
ATOM 2182 N N . LYS B 1 111 ? -8.203 -15.109 -6.73 1 93.56 111 LYS B N 1
ATOM 2183 C CA . LYS B 1 111 ? -8.883 -15.07 -8.023 1 93.56 111 LYS B CA 1
ATOM 2184 C C . LYS B 1 111 ? -7.883 -14.852 -9.156 1 93.56 111 LYS B C 1
ATOM 2186 O O . LYS B 1 111 ? -8.219 -15.023 -10.328 1 93.56 111 LYS B O 1
ATOM 2191 N N . TYR B 1 112 ? -6.707 -14.5 -8.812 1 96.06 112 TYR B N 1
ATOM 2192 C CA . TYR B 1 112 ? -5.703 -14.266 -9.844 1 96.06 112 TYR B CA 1
ATOM 2193 C C . TYR B 1 112 ? -4.871 -15.516 -10.094 1 96.06 112 TYR B C 1
ATOM 2195 O O . TYR B 1 112 ? -4.012 -15.531 -10.977 1 96.06 112 TYR B O 1
ATOM 2203 N N . ILE B 1 113 ? -5.047 -16.531 -9.344 1 96.56 113 ILE B N 1
ATOM 2204 C CA . ILE B 1 113 ? -4.43 -17.828 -9.602 1 96.56 113 ILE B CA 1
ATOM 2205 C C . ILE B 1 113 ? -5.125 -18.516 -10.773 1 96.56 113 ILE B C 1
ATOM 2207 O O . ILE B 1 113 ? -6.355 -18.562 -10.836 1 96.56 113 ILE B O 1
ATOM 2211 N N . HIS B 1 114 ? -4.309 -19 -11.703 1 95 114 HIS B N 1
ATOM 2212 C CA . HIS B 1 114 ? -4.902 -19.516 -12.93 1 95 114 HIS B CA 1
ATOM 2213 C C . HIS B 1 114 ? -4.047 -20.625 -13.539 1 95 114 HIS B C 1
ATOM 2215 O O . HIS B 1 114 ? -2.955 -20.906 -13.039 1 95 114 HIS B O 1
ATOM 2221 N N . ASP B 1 115 ? -4.633 -21.172 -14.57 1 92.12 115 ASP B N 1
ATOM 2222 C CA . ASP B 1 115 ? -3.887 -22.156 -15.359 1 92.12 115 ASP B CA 1
ATOM 2223 C C . ASP B 1 115 ? -2.76 -21.469 -16.141 1 92.12 115 ASP B C 1
ATOM 2225 O O . ASP B 1 115 ? -2.91 -20.344 -16.609 1 92.12 115 ASP B O 1
ATOM 2229 N N . VAL B 1 116 ? -1.699 -22.188 -16.312 1 89.5 116 VAL B N 1
ATOM 2230 C CA . VAL B 1 116 ? -0.485 -21.656 -16.906 1 89.5 116 VAL B CA 1
ATOM 2231 C C . VAL B 1 116 ? -0.786 -21.172 -18.328 1 89.5 116 VAL B C 1
ATOM 2233 O O . VAL B 1 116 ? -0.088 -20.297 -18.844 1 89.5 116 VAL B O 1
ATOM 2236 N N . SER B 1 117 ? -1.763 -21.688 -18.922 1 89.88 117 SER B N 1
ATOM 2237 C CA . SER B 1 117 ? -2.098 -21.312 -20.297 1 89.88 117 SER B CA 1
ATOM 2238 C C . SER B 1 117 ? -2.676 -19.906 -20.359 1 89.88 117 SER B C 1
ATOM 2240 O O . SER B 1 117 ? -2.658 -19.266 -21.406 1 89.88 117 SER B O 1
ATOM 2242 N N . LYS B 1 118 ? -3.176 -19.484 -19.25 1 87.38 118 LYS B N 1
ATOM 2243 C CA . LYS B 1 118 ? -3.75 -18.141 -19.188 1 87.38 118 LYS B CA 1
ATOM 2244 C C . LYS B 1 118 ? -2.711 -17.125 -18.734 1 87.38 118 LYS B C 1
ATOM 2246 O O . LYS B 1 118 ? -1.757 -17.469 -18.031 1 87.38 118 LYS B O 1
ATOM 2251 N N . LYS B 1 119 ? -2.801 -15.922 -19.312 1 89.81 119 LYS B N 1
ATOM 2252 C CA . LYS B 1 119 ? -1.935 -14.828 -18.891 1 89.81 119 LYS B CA 1
ATOM 2253 C C . LYS B 1 119 ? -2.73 -13.742 -18.172 1 89.81 119 LYS B C 1
ATOM 2255 O O . LYS B 1 119 ? -3.242 -12.812 -18.797 1 89.81 119 LYS B O 1
ATOM 2260 N N . LEU B 1 120 ? -2.902 -13.961 -16.859 1 94.19 120 LEU B N 1
ATOM 2261 C CA . LEU B 1 120 ? -3.607 -13.031 -15.977 1 94.19 120 LEU B CA 1
ATOM 2262 C C . LEU B 1 120 ? -2.648 -12.391 -14.977 1 94.19 120 LEU B C 1
ATOM 2264 O O . LEU B 1 120 ? -1.804 -13.078 -14.398 1 94.19 120 LEU B O 1
ATOM 2268 N N . TYR B 1 121 ? -2.76 -11.07 -14.898 1 97.19 121 TYR B N 1
ATOM 2269 C CA . TYR B 1 121 ? -1.881 -10.359 -13.977 1 97.19 121 TYR B CA 1
ATOM 2270 C C . TYR B 1 121 ? -2.689 -9.578 -12.953 1 97.19 121 TYR B C 1
ATOM 2272 O O . TYR B 1 121 ? -3.68 -8.93 -13.297 1 97.19 121 TYR B O 1
ATOM 2280 N N . PHE B 1 122 ? -2.336 -9.734 -11.727 1 97.81 122 PHE B N 1
ATOM 2281 C CA . PHE B 1 122 ? -2.781 -8.82 -10.688 1 97.81 122 PHE B CA 1
ATOM 2282 C C . PHE B 1 122 ? -2.039 -7.488 -10.781 1 97.81 122 PHE B C 1
ATOM 2284 O O . PHE B 1 122 ? -0.824 -7.438 -10.586 1 97.81 122 PHE B O 1
ATOM 2291 N N . ASP B 1 123 ? -2.73 -6.402 -11.039 1 98.62 123 ASP B N 1
ATOM 2292 C CA . ASP B 1 123 ? -2.131 -5.078 -11.156 1 98.62 123 ASP B CA 1
ATOM 2293 C C . ASP B 1 123 ? -2.264 -4.297 -9.852 1 98.62 123 ASP B C 1
ATOM 2295 O O . ASP B 1 123 ? -3.369 -3.926 -9.453 1 98.62 123 ASP B O 1
ATOM 2299 N N . ILE B 1 124 ? -1.107 -3.986 -9.266 1 98.12 124 ILE B N 1
ATOM 2300 C CA . ILE B 1 124 ? -1.164 -3.326 -7.969 1 98.12 124 ILE B CA 1
ATOM 2301 C C . ILE B 1 124 ? -1.377 -1.826 -8.164 1 98.12 124 ILE B C 1
ATOM 2303 O O . ILE B 1 124 ? -1.693 -1.111 -7.207 1 98.12 124 ILE B O 1
ATOM 2307 N N . GLY B 1 125 ? -1.249 -1.351 -9.383 1 98.38 125 GLY B N 1
ATOM 2308 C CA . GLY B 1 125 ? -1.352 0.073 -9.656 1 98.38 125 GLY B CA 1
ATOM 2309 C C . GLY B 1 125 ? -0.01 0.783 -9.633 1 98.38 125 GLY B C 1
ATOM 2310 O O . GLY B 1 125 ? 1.01 0.203 -10.016 1 98.38 125 GLY B O 1
ATOM 2311 N N . THR B 1 126 ? -0.056 2.074 -9.422 1 98.75 126 THR B N 1
ATOM 2312 C CA . THR B 1 126 ? 1.11 2.934 -9.242 1 98.75 126 THR B CA 1
ATOM 2313 C C . THR B 1 126 ? 1.215 3.414 -7.801 1 98.75 126 THR B C 1
ATOM 2315 O O . THR B 1 126 ? 0.416 4.242 -7.355 1 98.75 126 THR B O 1
ATOM 2318 N N . ILE B 1 127 ? 2.205 2.957 -7.109 1 98.12 127 ILE B N 1
ATOM 2319 C CA . ILE B 1 127 ? 2.254 3.189 -5.668 1 98.12 127 ILE B CA 1
ATOM 2320 C C . ILE B 1 127 ? 3.467 4.051 -5.324 1 98.12 127 ILE B C 1
ATOM 2322 O O . ILE B 1 127 ? 4.582 3.771 -5.77 1 98.12 127 ILE B O 1
ATOM 2326 N N . ASN B 1 128 ? 3.201 5.098 -4.562 1 98.19 128 ASN B N 1
ATOM 2327 C CA . ASN B 1 128 ? 4.289 5.844 -3.941 1 98.19 128 ASN B CA 1
ATOM 2328 C C . ASN B 1 128 ? 4.828 5.129 -2.707 1 98.19 128 ASN B C 1
ATOM 2330 O O . ASN B 1 128 ? 4.176 5.105 -1.661 1 98.19 128 ASN B O 1
ATOM 2334 N N . MET B 1 129 ? 6.051 4.684 -2.799 1 96.25 129 MET B N 1
ATOM 2335 C CA . MET B 1 129 ? 6.605 3.799 -1.778 1 96.25 129 MET B CA 1
ATOM 2336 C C . MET B 1 129 ? 7.125 4.598 -0.59 1 96.25 129 MET B C 1
ATOM 2338 O O . MET B 1 129 ? 7.664 4.031 0.36 1 96.25 129 MET B O 1
ATOM 2342 N N . GLU B 1 130 ? 6.902 5.906 -0.621 1 95.12 130 GLU B N 1
ATOM 2343 C CA . GLU B 1 130 ? 7.176 6.68 0.587 1 95.12 130 GLU B CA 1
ATOM 2344 C C . GLU B 1 130 ? 6.172 6.355 1.688 1 95.12 130 GLU B C 1
ATOM 2346 O O . GLU B 1 130 ? 6.395 6.68 2.855 1 95.12 130 GLU B O 1
ATOM 2351 N N . ILE B 1 131 ? 5.055 5.781 1.214 1 94.31 131 ILE B N 1
ATOM 2352 C CA . ILE B 1 131 ? 4.043 5.371 2.18 1 94.31 131 ILE B CA 1
ATOM 2353 C C . ILE B 1 131 ? 4.688 4.512 3.268 1 94.31 131 ILE B C 1
ATOM 2355 O O . ILE B 1 131 ? 5.445 3.588 2.969 1 94.31 131 ILE B O 1
ATOM 2359 N N . GLY B 1 132 ? 4.461 4.855 4.492 1 89 132 GLY B N 1
ATOM 2360 C CA . GLY B 1 132 ? 4.77 3.918 5.562 1 89 132 GLY B CA 1
ATOM 2361 C C . GLY B 1 132 ? 3.701 2.855 5.746 1 89 132 GLY B C 1
ATOM 2362 O O . GLY B 1 132 ? 2.561 3.166 6.094 1 89 132 GLY B O 1
ATOM 2363 N N . PHE B 1 133 ? 4.074 1.596 5.582 1 86.19 133 PHE B N 1
ATOM 2364 C CA . PHE B 1 133 ? 3.105 0.505 5.598 1 86.19 133 PHE B CA 1
ATOM 2365 C C . PHE B 1 133 ? 3.129 -0.219 6.938 1 86.19 133 PHE B C 1
ATOM 2367 O O . PHE B 1 133 ? 2.701 -1.372 7.035 1 86.19 133 PHE B O 1
ATOM 2374 N N . LYS B 1 134 ? 3.568 0.28 7.902 1 77.88 134 LYS B N 1
ATOM 2375 C CA . LYS B 1 134 ? 3.633 -0.431 9.18 1 77.88 134 LYS B CA 1
ATOM 2376 C C . LYS B 1 134 ? 2.234 -0.75 9.703 1 77.88 134 LYS B C 1
ATOM 2378 O O . LYS B 1 134 ? 1.408 0.15 9.867 1 77.88 134 LYS B O 1
ATOM 2383 N N . ASN B 1 135 ? 1.963 -2.061 9.914 1 74.25 135 ASN B N 1
ATOM 2384 C CA . ASN B 1 135 ? 0.681 -2.52 10.438 1 74.25 135 ASN B CA 1
ATOM 2385 C C . ASN B 1 135 ? -0.489 -1.857 9.711 1 74.25 135 ASN B C 1
ATOM 2387 O O . ASN B 1 135 ? -1.384 -1.301 10.352 1 74.25 135 ASN B O 1
ATOM 2391 N N . VAL B 1 136 ? -0.632 -2.053 8.484 1 78.94 136 VAL B N 1
ATOM 2392 C CA . VAL B 1 136 ? -1.453 -1.193 7.641 1 78.94 136 VAL B CA 1
ATOM 2393 C C . VAL B 1 136 ? -2.895 -1.698 7.637 1 78.94 136 VAL B C 1
ATOM 2395 O O . VAL B 1 136 ? -3.83 -0.922 7.43 1 78.94 136 VAL B O 1
ATOM 2398 N N . GLU B 1 137 ? -3.254 -2.967 7.949 1 82.62 137 GLU B N 1
ATOM 2399 C CA . GLU B 1 137 ? -4.641 -3.334 7.688 1 82.62 137 GLU B CA 1
ATOM 2400 C C . GLU B 1 137 ? -5.27 -4.027 8.891 1 82.62 137 GLU B C 1
ATOM 2402 O O . GLU B 1 137 ? -4.648 -4.895 9.508 1 82.62 137 GLU B O 1
ATOM 2407 N N . GLU B 1 138 ? -6.516 -3.572 9.188 1 78.19 138 GLU B N 1
ATOM 2408 C CA . GLU B 1 138 ? -7.402 -4.207 10.156 1 78.19 138 GLU B CA 1
ATOM 2409 C C . GLU B 1 138 ? -8.859 -4.148 9.688 1 78.19 138 GLU B C 1
ATOM 2411 O O . GLU B 1 138 ? -9.18 -3.445 8.734 1 78.19 138 GLU B O 1
ATOM 2416 N N . LYS B 1 139 ? -9.688 -5.039 10.312 1 77.56 139 LYS B N 1
ATOM 2417 C CA . LYS B 1 139 ? -11.133 -4.973 10.109 1 77.56 139 LYS B CA 1
ATOM 2418 C C . LYS B 1 139 ? -11.773 -3.938 11.031 1 77.56 139 LYS B C 1
ATOM 2420 O O . LYS B 1 139 ? -11.406 -3.834 12.203 1 77.56 139 LYS B O 1
ATOM 2425 N N . ASP B 1 140 ? -12.664 -3.096 10.445 1 80.94 140 ASP B N 1
ATOM 2426 C CA . ASP B 1 140 ? -13.367 -2.088 11.234 1 80.94 140 ASP B CA 1
ATOM 2427 C C . ASP B 1 140 ? -14.875 -2.188 11.031 1 80.94 140 ASP B C 1
ATOM 2429 O O . ASP B 1 140 ? -15.406 -1.757 10.008 1 80.94 140 ASP B O 1
ATOM 2433 N N . CYS B 1 141 ? -15.562 -2.689 12.016 1 79.94 141 CYS B N 1
ATOM 2434 C CA . CYS B 1 141 ? -16.984 -2.953 11.891 1 79.94 141 CYS B CA 1
ATOM 2435 C C . CYS B 1 141 ? -17.797 -1.723 12.273 1 79.94 141 CYS B C 1
ATOM 2437 O O . CYS B 1 141 ? -19.031 -1.765 12.266 1 79.94 141 CYS B O 1
ATOM 2439 N N . ARG B 1 142 ? -17.219 -0.636 12.609 1 75.81 142 ARG B N 1
ATOM 2440 C CA . ARG B 1 142 ? -17.938 0.624 12.789 1 75.81 142 ARG B CA 1
ATOM 2441 C C . ARG B 1 142 ? -18.328 1.226 11.453 1 75.81 142 ARG B C 1
ATOM 2443 O O . ARG B 1 142 ? -19.219 2.082 11.391 1 75.81 142 ARG B O 1
ATOM 2450 N N . HIS B 1 143 ? -17.594 0.825 10.461 1 72.25 143 HIS B N 1
ATOM 2451 C CA . HIS B 1 143 ? -17.906 1.259 9.109 1 72.25 143 HIS B CA 1
ATOM 2452 C C . HIS B 1 143 ? -18.469 0.111 8.273 1 72.25 143 HIS B C 1
ATOM 2454 O O . HIS B 1 143 ? -17.766 -0.469 7.449 1 72.25 143 HIS B O 1
ATOM 2460 N N . LYS B 1 144 ? -19.781 -0.222 8.594 1 68.12 144 LYS B N 1
ATOM 2461 C CA . LYS B 1 144 ? -20.438 -1.363 7.965 1 68.12 144 LYS B CA 1
ATOM 2462 C C . LYS B 1 144 ? -21.25 -0.928 6.742 1 68.12 144 LYS B C 1
ATOM 2464 O O . LYS B 1 144 ? -21.766 0.19 6.703 1 68.12 144 LYS B O 1
ATOM 2469 N N . ARG B 1 145 ? -21.172 -1.831 5.715 1 65.75 145 ARG B N 1
ATOM 2470 C CA . ARG B 1 145 ? -22.094 -1.631 4.613 1 65.75 145 ARG B CA 1
ATOM 2471 C C . ARG B 1 145 ? -23.469 -2.227 4.934 1 65.75 145 ARG B C 1
ATOM 2473 O O . ARG B 1 145 ? -23.562 -3.158 5.738 1 65.75 145 ARG B O 1
ATOM 2480 N N . SER B 1 146 ? -24.656 -1.499 4.621 1 59.16 146 SER B N 1
ATOM 2481 C CA . SER B 1 146 ? -26 -1.973 4.887 1 59.16 146 SER B CA 1
ATOM 2482 C C . SER B 1 146 ? -26.234 -3.348 4.27 1 59.16 146 SER B C 1
ATOM 2484 O O . SER B 1 146 ? -25.719 -3.65 3.197 1 59.16 146 SER B O 1
ATOM 2486 N N . LEU B 1 147 ? -26.531 -4.312 5.02 1 52.31 147 LEU B N 1
ATOM 2487 C CA . LEU B 1 147 ? -26.891 -5.672 4.637 1 52.31 147 LEU B CA 1
ATOM 2488 C C . LEU B 1 147 ? -27.875 -5.66 3.465 1 52.31 147 LEU B C 1
ATOM 2490 O O . LEU B 1 147 ? -27.984 -6.648 2.732 1 52.31 147 LEU B O 1
ATOM 2494 N N . GLU B 1 148 ? -28.875 -4.809 3.385 1 45.41 148 GLU B N 1
ATOM 2495 C CA . GLU B 1 148 ? -29.906 -4.953 2.365 1 45.41 148 GLU B CA 1
ATOM 2496 C C . GLU B 1 148 ? -29.297 -5.152 0.982 1 45.41 148 GLU B C 1
ATOM 2498 O O . GLU B 1 148 ? -29.828 -5.906 0.165 1 45.41 148 GLU B O 1
ATOM 2503 N N . ARG B 1 149 ? -28.344 -4.391 0.639 1 39.84 149 ARG B N 1
ATOM 2504 C CA . ARG B 1 149 ? -27.906 -4.535 -0.744 1 39.84 149 ARG B CA 1
ATOM 2505 C C . ARG B 1 149 ? -27.109 -5.828 -0.932 1 39.84 149 ARG B C 1
ATOM 2507 O O . ARG B 1 149 ? -26.609 -6.098 -2.023 1 39.84 149 ARG B O 1
ATOM 2514 N N . ILE B 1 150 ? -26.812 -6.504 0.169 1 39.03 150 ILE B N 1
ATOM 2515 C CA . ILE B 1 150 ? -26.141 -7.77 -0.099 1 39.03 150 ILE B CA 1
ATOM 2516 C C . ILE B 1 150 ? -27.109 -8.758 -0.725 1 39.03 150 ILE B C 1
ATOM 2518 O O . ILE B 1 150 ? -27.516 -9.734 -0.084 1 39.03 150 ILE B O 1
ATOM 2522 N N . ASN B 1 151 ? -28.234 -8.344 -1.253 1 34.25 151 ASN B N 1
ATOM 2523 C CA . ASN B 1 151 ? -28.969 -9.391 -1.959 1 34.25 151 ASN B CA 1
ATOM 2524 C C . ASN B 1 151 ? -28.062 -10.133 -2.951 1 34.25 151 ASN B C 1
ATOM 2526 O O . ASN B 1 151 ? -27.391 -9.5 -3.764 1 34.25 151 ASN B O 1
ATOM 2530 N N . PHE B 1 152 ? -27.75 -11.359 -2.723 1 30.27 152 PHE B N 1
ATOM 2531 C CA . PHE B 1 152 ? -27.172 -12.383 -3.586 1 30.27 152 PHE B CA 1
ATOM 2532 C C . PHE B 1 152 ? -27.828 -12.359 -4.965 1 30.27 152 PHE B C 1
ATOM 2534 O O . PHE B 1 152 ? -28.531 -13.297 -5.348 1 30.27 152 PHE B O 1
ATOM 2541 N N . LYS B 1 153 ? -28.594 -11.391 -5.629 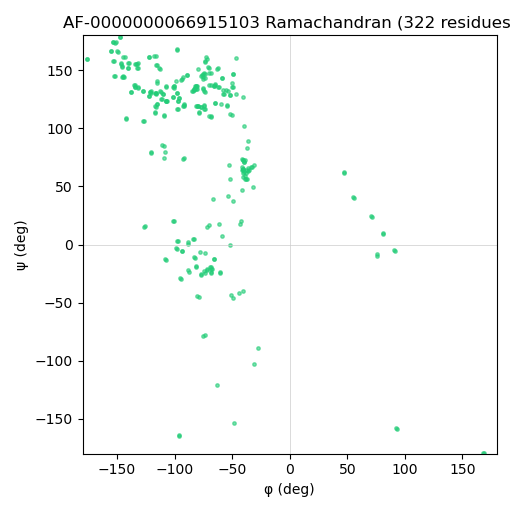1 32.38 153 LYS B N 1
ATOM 2542 C CA . LYS B 1 153 ? -28.984 -11.766 -6.988 1 32.38 153 LYS B CA 1
ATOM 2543 C C . LYS B 1 153 ? -27.766 -12.258 -7.781 1 32.38 153 LYS B C 1
ATOM 2545 O O . LYS B 1 153 ? -26.656 -11.773 -7.59 1 32.38 153 LYS B O 1
ATOM 2550 N N . SER B 1 154 ? -27.844 -13.352 -8.852 1 29.14 154 SER B N 1
ATOM 2551 C CA . SER B 1 154 ? -27.219 -13.969 -10.008 1 29.14 154 SER B CA 1
ATOM 2552 C C . SER B 1 154 ? -26.422 -12.953 -10.82 1 29.14 154 SER B C 1
ATOM 2554 O O . SER B 1 154 ? -25.25 -13.164 -11.125 1 29.14 154 SER B O 1
ATOM 2556 N N . GLY B 1 155 ? -27.047 -12.414 -12.156 1 27.61 155 GLY B N 1
ATOM 2557 C CA . GLY B 1 155 ? -26.547 -12 -13.461 1 27.61 155 GLY B CA 1
ATOM 2558 C C . GLY B 1 155 ? -25.844 -10.656 -13.422 1 27.61 155 GLY B C 1
ATOM 2559 O O . GLY B 1 155 ? -24.891 -10.438 -14.18 1 27.61 155 GLY B O 1
ATOM 2560 N N . SER B 1 156 ? -26.656 -9.461 -13.367 1 28.05 156 SER B N 1
ATOM 2561 C CA . SER B 1 156 ? -26.312 -8.18 -13.984 1 28.05 156 SER B CA 1
ATOM 2562 C C . SER B 1 156 ? -25.172 -7.496 -13.227 1 28.05 156 SER B C 1
ATOM 2564 O O . SER B 1 156 ? -24.953 -7.762 -12.047 1 28.05 156 SER B O 1
ATOM 2566 N N . TYR B 1 157 ? -24.438 -6.457 -14.047 1 25.3 157 TYR B N 1
ATOM 2567 C CA . TYR B 1 157 ? -23.281 -5.578 -13.914 1 25.3 157 TYR B CA 1
ATOM 2568 C C . TYR B 1 157 ? -23.438 -4.629 -12.734 1 25.3 157 TYR B C 1
ATOM 2570 O O . TYR B 1 157 ? -24.562 -4.227 -12.406 1 25.3 157 TYR B O 1
ATOM 2578 N N . LEU B 1 158 ? -22.688 -4.566 -11.805 1 28.47 158 LEU B N 1
ATOM 2579 C CA . LEU B 1 158 ? -22.422 -3.441 -10.914 1 28.47 158 LEU B CA 1
ATOM 2580 C C . LEU B 1 158 ? -22.578 -2.117 -11.656 1 28.47 158 LEU B C 1
ATOM 2582 O O . LEU B 1 158 ? -21.656 -1.664 -12.336 1 28.47 158 LEU B O 1
ATOM 2586 N N . PHE B 1 159 ? -23.844 -1.865 -12.484 1 24.31 159 PHE B N 1
ATOM 2587 C CA . PHE B 1 159 ? -24.188 -0.482 -12.797 1 24.31 159 PHE B CA 1
ATOM 2588 C C . PHE B 1 159 ? -24.156 0.379 -11.539 1 24.31 159 PHE B C 1
ATOM 2590 O O . PHE B 1 159 ? -24.469 -0.095 -10.445 1 24.31 159 PHE B O 1
ATOM 2597 N N . TYR B 1 160 ? -23.562 1.667 -11.75 1 25.12 160 TYR B N 1
ATOM 2598 C CA . TYR B 1 160 ? -23.625 3.016 -11.195 1 25.12 160 TYR B CA 1
ATOM 2599 C C . TYR B 1 160 ? -25.078 3.498 -11.125 1 25.12 160 TYR B C 1
ATOM 2601 O O . TYR B 1 160 ? -25.328 4.695 -10.969 1 25.12 160 TYR B O 1
ATOM 2609 N N . ASP B 1 161 ? -26.203 2.797 -11.531 1 20.62 161 ASP B N 1
ATOM 2610 C CA . ASP B 1 161 ? -27.484 3.475 -11.375 1 20.62 161 ASP B CA 1
ATOM 2611 C C . ASP B 1 161 ? -27.625 4.074 -9.977 1 20.62 161 ASP B C 1
ATOM 2613 O O . ASP B 1 161 ? -26.875 3.717 -9.062 1 20.62 161 ASP B O 1
ATOM 2617 N N . ASP B 1 162 ? -29.078 4.207 -9.531 1 23.41 162 ASP B N 1
ATOM 2618 C CA . ASP B 1 162 ? -29.844 5.211 -8.805 1 23.41 162 ASP B CA 1
ATOM 2619 C C . ASP B 1 162 ? -29.25 5.453 -7.418 1 23.41 162 ASP B C 1
ATOM 2621 O O . ASP B 1 162 ? -29.656 6.383 -6.715 1 23.41 162 ASP B O 1
ATOM 2625 N N . ILE B 1 163 ? -28.906 5.066 -7.816 1 14.45 163 ILE B N 1
ATOM 2626 C CA . ILE B 1 163 ? -29.781 4.227 -8.617 1 14.45 163 ILE B CA 1
ATOM 2627 C C . ILE B 1 163 ? -30.172 2.977 -7.832 1 14.45 163 ILE B C 1
ATOM 2629 O O . ILE B 1 163 ? -29.328 2.377 -7.156 1 14.45 163 ILE B O 1
#

Foldseek 3Di:
DDDCVPPPVPPPPPPPCPCLDWDKKKFKAKEAEAAPRAGFWFKKKWKWWDDDPPDDIDTFDIDTAHRRRIDMDMGIDTDSDQTWIKMWTWACHPPPPDPGTDIDIGTDDSVRMDDPVDDGYHYPYYDHPVDDCPVPDDDDPVDDDPPVVPPPDDDDDPDPDDD/DDCPVPCPVPPPPPPPPPCLDWDKKKFKAKEAEAAPRAGFWFKKKWKWWDDDPPDDIDTFDIDTAHRRRIDMDMGIDTDSDQTWIKMWTWACHPPPPDPGTDIDIGTDDSVRMDDPVDDGYHYPYYDHPNDDCPVPDDDDCVDDDDCVVPPPDDDDDPDPPVD

Radius of gyration: 28.82 Å; Cα contacts (8 Å, |Δi|>4): 684; chains: 2; bounding box: 60×132×86 Å